Protein AF-A0A813JCN1-F1 (afdb_monomer_lite)

pLDDT: mean 79.0, std 18.65, range [37.59, 96.94]

Sequence (202 aa):
APHGSGKTTFLQQCATAFRAKGLRVGGVLAPSGGENGRRQLVLLQSSPQEPLALQLNDGRPGDGGGSGSPSEPTGETVPEGAIQVGNFIFDESVFAKARAELRGLAGDERGSGPAPCDWVLVDEIGPLELNRGQGLEPAVGELLRAGARGELGPPQSRFLIIVRPSLRDTVVQTYGLDGTGCAAADDDGEGCLVADTIDGNR

InterPro domains:
  IPR027417 P-loop containing nucleoside triphosphate hydrolase [G3DSA:3.40.50.300] (1-175)
  IPR027417 P-loop containing nucleoside triphosphate hydrolase [SSF52540] (2-137)

Structure (mmCIF, N/CA/C/O backbone):
data_AF-A0A813JCN1-F1
#
_entry.id   AF-A0A813JCN1-F1
#
loop_
_atom_site.group_PDB
_atom_site.id
_atom_site.type_symbol
_atom_site.label_atom_id
_atom_site.label_alt_id
_atom_site.label_comp_id
_atom_site.label_asym_id
_atom_site.label_entity_id
_atom_site.label_seq_id
_atom_site.pdbx_PDB_ins_code
_atom_site.Cartn_x
_atom_site.Cartn_y
_atom_site.Cartn_z
_atom_site.occupancy
_atom_site.B_iso_or_equiv
_atom_site.auth_seq_id
_atom_site.auth_comp_id
_atom_site.auth_asym_id
_atom_site.auth_atom_id
_atom_site.pdbx_PDB_model_num
ATOM 1 N N . ALA A 1 1 ? 7.704 -16.410 -2.425 1.00 43.66 1 ALA A N 1
ATOM 2 C CA . ALA A 1 1 ? 6.242 -16.434 -2.548 1.00 43.66 1 ALA A CA 1
ATOM 3 C C . ALA A 1 1 ? 5.853 -16.391 -4.018 1.00 43.66 1 ALA A C 1
ATOM 5 O O . ALA A 1 1 ? 5.999 -15.333 -4.637 1.00 43.66 1 ALA A O 1
ATOM 6 N N . PRO A 1 2 ? 5.397 -17.512 -4.591 1.00 43.69 2 PRO A N 1
ATOM 7 C CA . PRO A 1 2 ? 4.921 -17.580 -5.950 1.00 43.69 2 PRO A CA 1
ATOM 8 C C . PRO A 1 2 ? 3.645 -16.748 -6.097 1.00 43.69 2 PRO A C 1
ATOM 10 O O . PRO A 1 2 ? 2.938 -16.421 -5.128 1.00 43.69 2 PRO A O 1
ATOM 13 N N . HIS A 1 3 ? 3.358 -16.412 -7.351 1.00 49.38 3 HIS A N 1
ATOM 14 C CA . HIS A 1 3 ? 2.051 -15.922 -7.762 1.00 49.38 3 HIS A CA 1
ATOM 15 C C . HIS A 1 3 ? 0.974 -16.906 -7.280 1.00 49.38 3 HIS A C 1
ATOM 17 O O . HIS A 1 3 ? 1.104 -18.107 -7.490 1.00 49.38 3 HIS A O 1
ATOM 23 N N . GLY A 1 4 ? -0.067 -16.404 -6.606 1.00 59.47 4 GLY A N 1
ATOM 24 C CA . GLY A 1 4 ? -1.193 -17.231 -6.149 1.00 59.47 4 GLY A CA 1
ATOM 25 C C . GLY A 1 4 ? -1.165 -17.689 -4.686 1.00 59.47 4 GLY A C 1
ATOM 26 O O . GLY A 1 4 ? -2.118 -18.321 -4.254 1.00 59.47 4 GLY A O 1
ATOM 27 N N . SER A 1 5 ? -0.165 -17.305 -3.887 1.00 65.31 5 SER A N 1
ATOM 28 C CA . SER A 1 5 ? -0.089 -17.572 -2.426 1.00 65.31 5 SER A CA 1
ATOM 29 C C . SER A 1 5 ? -1.208 -16.935 -1.569 1.00 65.31 5 SER A C 1
ATOM 31 O O . SER A 1 5 ? -1.114 -16.902 -0.350 1.00 65.31 5 SER A O 1
ATOM 33 N N . GLY A 1 6 ? -2.253 -16.361 -2.173 1.00 80.69 6 GLY A N 1
ATOM 34 C CA . GLY A 1 6 ? -3.450 -15.896 -1.462 1.00 80.69 6 GLY A CA 1
ATOM 35 C C . GLY A 1 6 ? -3.308 -14.610 -0.638 1.00 80.69 6 GLY A C 1
ATOM 36 O O . GLY A 1 6 ? -4.306 -14.146 -0.102 1.00 80.69 6 GLY A O 1
ATOM 37 N N . LYS A 1 7 ? -2.126 -13.984 -0.563 1.00 84.56 7 LYS A N 1
ATOM 38 C CA . LYS A 1 7 ? -1.882 -12.792 0.282 1.00 84.56 7 LYS A CA 1
ATOM 39 C C . LYS A 1 7 ? -2.814 -11.618 -0.020 1.00 84.56 7 LYS A C 1
ATOM 41 O O . LYS A 1 7 ? -3.491 -11.116 0.874 1.00 84.56 7 LYS A O 1
ATOM 46 N N . THR A 1 8 ? -2.910 -11.211 -1.284 1.00 88.25 8 THR A N 1
ATOM 47 C CA . THR A 1 8 ? -3.820 -10.121 -1.650 1.00 88.25 8 THR A CA 1
ATOM 48 C C . THR A 1 8 ? -5.280 -10.513 -1.441 1.00 88.25 8 THR A C 1
ATOM 50 O O . THR A 1 8 ? -6.081 -9.698 -0.994 1.00 88.25 8 THR A O 1
ATOM 53 N N . THR A 1 9 ? -5.633 -11.776 -1.700 1.00 88.31 9 THR A N 1
ATOM 54 C CA . THR A 1 9 ? -6.978 -12.299 -1.425 1.00 88.31 9 THR A CA 1
ATOM 55 C C . THR A 1 9 ? -7.306 -12.228 0.066 1.00 88.31 9 THR A C 1
ATOM 57 O O . THR A 1 9 ? -8.403 -11.809 0.427 1.00 88.31 9 THR A O 1
ATOM 60 N N . PHE A 1 10 ? -6.351 -12.553 0.937 1.00 89.12 10 PHE A N 1
ATOM 61 C CA . PHE A 1 10 ? -6.478 -12.394 2.381 1.00 89.12 10 PHE A CA 1
ATOM 62 C C . PHE A 1 10 ? -6.714 -10.925 2.762 1.00 89.12 10 PHE A C 1
ATOM 64 O O . PHE A 1 10 ? -7.670 -10.636 3.477 1.00 89.12 10 PHE A O 1
ATOM 71 N N . LEU A 1 11 ? -5.944 -9.976 2.212 1.00 92.50 11 LEU A N 1
ATOM 72 C CA . LEU A 1 11 ? -6.183 -8.546 2.452 1.00 92.50 11 LEU A CA 1
ATOM 73 C C . LEU A 1 11 ? -7.575 -8.088 2.001 1.00 92.50 11 LEU A C 1
ATOM 75 O O . LEU A 1 11 ? -8.243 -7.343 2.717 1.00 92.50 11 LEU A O 1
ATOM 79 N N . GLN A 1 12 ? -8.037 -8.541 0.835 1.00 92.56 12 GLN A N 1
ATOM 80 C CA . GLN A 1 12 ? -9.378 -8.229 0.329 1.00 92.56 12 GLN A CA 1
ATOM 81 C C . GLN A 1 12 ? -10.474 -8.780 1.253 1.00 92.56 12 GLN A C 1
ATOM 83 O O . GLN A 1 12 ? -11.465 -8.095 1.532 1.00 92.56 12 GLN A O 1
ATOM 88 N N . GLN A 1 13 ? -10.289 -10.000 1.765 1.00 92.19 13 GLN A N 1
ATOM 89 C CA . GLN A 1 13 ? -11.187 -10.610 2.745 1.00 92.19 13 GLN A CA 1
ATOM 90 C C . GLN A 1 13 ? -11.182 -9.832 4.065 1.00 92.19 13 GLN A C 1
ATOM 92 O O . GLN A 1 13 ? -12.257 -9.538 4.589 1.00 92.19 13 GLN A O 1
ATOM 97 N N . CYS A 1 14 ? -10.012 -9.421 4.565 1.00 93.75 14 CYS A N 1
ATOM 98 C CA . CYS A 1 14 ? -9.893 -8.558 5.741 1.00 93.75 14 CYS A CA 1
ATOM 99 C C . CYS A 1 14 ? -10.619 -7.224 5.537 1.00 93.75 14 CYS A C 1
ATOM 101 O O . CYS A 1 14 ? -11.450 -6.857 6.365 1.00 93.75 14 CYS A O 1
ATOM 103 N N . ALA A 1 15 ? -10.383 -6.532 4.417 1.00 94.81 15 ALA A N 1
ATOM 104 C CA . ALA A 1 15 ? -11.052 -5.271 4.096 1.00 94.81 15 ALA A CA 1
ATOM 105 C C . ALA A 1 15 ? -12.580 -5.423 4.103 1.00 94.81 15 ALA A C 1
ATOM 107 O O . ALA A 1 15 ? -13.292 -4.617 4.704 1.00 94.81 15 ALA A O 1
ATOM 108 N N . THR A 1 16 ? -13.080 -6.490 3.476 1.00 94.81 16 THR A N 1
ATOM 109 C CA . THR A 1 16 ? -14.511 -6.813 3.428 1.00 94.81 16 THR A CA 1
ATOM 110 C C . THR A 1 16 ? -15.064 -7.093 4.825 1.00 94.81 16 THR A C 1
ATOM 112 O O . THR A 1 16 ? -16.078 -6.517 5.218 1.00 94.81 16 THR A O 1
ATOM 115 N N . ALA A 1 17 ? -14.383 -7.932 5.609 1.00 95.00 17 ALA A N 1
ATOM 116 C CA . ALA A 1 17 ? -14.810 -8.312 6.951 1.00 95.00 17 ALA A CA 1
ATOM 117 C C . ALA A 1 17 ? -14.793 -7.131 7.936 1.00 95.00 17 ALA A C 1
ATOM 119 O O . ALA A 1 17 ? -15.695 -7.010 8.764 1.00 95.00 17 ALA A O 1
ATOM 120 N N . PHE A 1 18 ? -13.798 -6.246 7.854 1.00 95.38 18 PHE A N 1
ATOM 121 C CA . PHE A 1 18 ? -13.730 -5.037 8.675 1.00 95.38 18 PHE A CA 1
ATOM 122 C C . PHE A 1 18 ? -14.858 -4.062 8.325 1.00 95.38 18 PHE A C 1
ATOM 124 O O . PHE A 1 18 ? -15.571 -3.612 9.222 1.00 95.38 18 PHE A O 1
ATOM 131 N N . ARG A 1 19 ? -15.108 -3.819 7.033 1.00 95.00 19 ARG A N 1
ATOM 132 C CA . ARG A 1 19 ? -16.227 -2.974 6.583 1.00 95.00 19 ARG A CA 1
ATOM 133 C C . ARG A 1 19 ? -17.586 -3.535 6.987 1.00 95.00 19 ARG A C 1
ATOM 135 O O . ARG A 1 19 ? -18.439 -2.780 7.439 1.00 95.00 19 ARG A O 1
ATOM 142 N N . ALA A 1 20 ? -17.777 -4.854 6.909 1.00 95.69 20 ALA A N 1
ATOM 143 C CA . ALA A 1 20 ? -19.004 -5.514 7.365 1.00 95.69 20 ALA A CA 1
ATOM 144 C C . ALA A 1 20 ? -19.269 -5.320 8.872 1.00 95.69 20 ALA A C 1
ATOM 146 O O . ALA A 1 20 ? -20.412 -5.405 9.314 1.00 95.69 20 ALA A O 1
ATOM 147 N N . LYS A 1 21 ? -18.227 -5.020 9.658 1.00 96.44 21 LYS A N 1
ATOM 148 C CA . LYS A 1 21 ? -18.319 -4.659 11.082 1.00 96.44 21 LYS A CA 1
ATOM 149 C C . LYS A 1 21 ? -18.469 -3.150 11.322 1.00 96.44 21 LYS A C 1
ATOM 151 O O . LYS A 1 21 ? -18.413 -2.719 12.468 1.00 96.44 21 LYS A O 1
ATOM 156 N N . GLY A 1 22 ? -18.632 -2.348 10.269 1.00 94.19 22 GLY A N 1
ATOM 157 C CA . GLY A 1 22 ? -18.714 -0.889 10.355 1.00 94.19 22 GLY A CA 1
ATOM 158 C C . GLY A 1 22 ? -17.369 -0.195 10.585 1.00 94.19 22 GLY A C 1
ATOM 159 O O . GLY A 1 22 ? -17.360 0.988 10.911 1.00 94.19 22 GLY A O 1
ATOM 160 N N . LEU A 1 23 ? -16.243 -0.902 10.426 1.00 93.44 23 LEU A N 1
ATOM 161 C CA . LEU A 1 23 ? -14.910 -0.312 10.547 1.00 93.44 23 LEU A CA 1
ATOM 162 C C . LEU A 1 23 ? -14.498 0.365 9.234 1.00 93.44 23 LEU A C 1
ATOM 164 O O . LEU A 1 23 ? -14.735 -0.149 8.137 1.00 93.44 23 LEU A O 1
ATOM 168 N N . ARG A 1 24 ? -13.827 1.506 9.355 1.00 92.50 24 ARG A N 1
ATOM 169 C CA . ARG A 1 24 ? -13.224 2.264 8.259 1.00 92.50 24 ARG A CA 1
ATOM 170 C C . ARG A 1 24 ? -11.899 1.623 7.877 1.00 92.50 24 ARG A C 1
ATOM 172 O O . ARG A 1 24 ? -11.035 1.402 8.725 1.00 92.50 24 ARG A O 1
ATOM 179 N N . VAL A 1 25 ? -11.748 1.341 6.588 1.00 94.38 25 VAL A N 1
ATOM 180 C CA . VAL A 1 25 ? -10.570 0.668 6.035 1.00 94.38 25 VAL A CA 1
ATOM 181 C C . VAL A 1 25 ? -9.992 1.511 4.911 1.00 94.38 25 VAL A C 1
ATOM 183 O O . VAL A 1 25 ? -10.681 1.748 3.915 1.00 94.38 25 VAL A O 1
ATOM 186 N N . GLY A 1 26 ? -8.736 1.917 5.060 1.00 94.69 26 GLY A N 1
ATOM 187 C CA . GLY A 1 26 ? -7.953 2.619 4.048 1.00 94.69 26 GLY A CA 1
ATOM 188 C C . GLY A 1 26 ? -6.724 1.830 3.610 1.00 94.69 26 GLY A C 1
ATOM 189 O O . GLY A 1 26 ? -6.456 0.739 4.114 1.00 94.69 26 GLY A O 1
ATOM 190 N N . GLY A 1 27 ? -5.979 2.395 2.663 1.00 95.50 27 GLY A N 1
ATOM 191 C CA . GLY A 1 27 ? -4.724 1.836 2.172 1.00 95.50 27 GLY A CA 1
ATOM 192 C C . GLY A 1 27 ? -4.808 1.331 0.734 1.00 95.50 27 GLY A C 1
ATOM 193 O O . GLY A 1 27 ? -5.716 1.685 -0.010 1.00 95.50 27 GLY A O 1
ATOM 194 N N . VAL A 1 28 ? -3.835 0.524 0.327 1.00 96.56 28 VAL A N 1
ATOM 195 C CA . VAL A 1 28 ? -3.604 0.169 -1.077 1.00 96.56 28 VAL A CA 1
ATOM 196 C C . VAL A 1 28 ? -3.449 -1.341 -1.198 1.00 96.56 28 VAL A C 1
ATOM 198 O O . VAL A 1 28 ? -2.660 -1.946 -0.474 1.00 96.56 28 VAL A O 1
ATOM 201 N N . LEU A 1 29 ? -4.192 -1.948 -2.125 1.00 95.88 29 LEU A N 1
ATOM 202 C CA . LEU A 1 29 ? -4.092 -3.372 -2.459 1.00 95.88 29 LEU A CA 1
ATOM 203 C C . LEU A 1 29 ? -3.499 -3.567 -3.852 1.00 95.88 29 LEU A C 1
ATOM 205 O O . LEU A 1 29 ? -3.736 -2.740 -4.728 1.00 95.88 29 LEU A O 1
ATOM 209 N N . ALA A 1 30 ? -2.811 -4.685 -4.085 1.00 92.44 30 ALA A N 1
ATOM 210 C CA . ALA A 1 30 ? -2.213 -5.015 -5.376 1.00 92.44 30 ALA A CA 1
ATOM 211 C C . ALA A 1 30 ? -2.784 -6.336 -5.929 1.00 92.44 30 ALA A C 1
ATOM 213 O O . ALA A 1 30 ? -2.079 -7.349 -5.977 1.00 92.44 30 ALA A O 1
ATOM 214 N N . PRO A 1 31 ? -4.085 -6.387 -6.295 1.00 88.81 31 PRO A N 1
ATOM 215 C CA . PRO A 1 31 ? -4.726 -7.629 -6.711 1.00 88.81 31 PRO A CA 1
ATOM 216 C C . PRO A 1 31 ? -4.001 -8.289 -7.877 1.00 88.81 31 PRO A C 1
ATOM 218 O O . PRO A 1 31 ? -3.624 -7.658 -8.865 1.00 88.81 31 PRO A O 1
ATOM 221 N N . SER A 1 32 ? -3.843 -9.605 -7.759 1.00 75.31 32 SER A N 1
ATOM 222 C CA . SER A 1 32 ? -3.449 -10.440 -8.887 1.00 75.31 32 SER A CA 1
ATOM 223 C C . SER A 1 32 ? -4.608 -10.536 -9.880 1.00 75.31 32 SER A C 1
ATOM 225 O O . SER A 1 32 ? -5.767 -10.578 -9.474 1.00 75.31 32 SER A O 1
ATOM 227 N N . GLY A 1 33 ? -4.292 -10.631 -11.172 1.00 68.94 33 GLY A N 1
ATOM 228 C CA . GLY A 1 33 ? -5.303 -10.860 -12.209 1.00 68.94 33 GLY A CA 1
ATOM 229 C C . GLY A 1 33 ? -5.817 -9.602 -12.901 1.00 68.94 33 GLY A C 1
ATOM 230 O O . GLY A 1 33 ? -6.947 -9.604 -13.382 1.00 68.94 33 GLY A O 1
ATOM 231 N N . GLY A 1 34 ? -4.996 -8.553 -12.997 1.00 67.75 34 GLY A N 1
ATOM 232 C CA . GLY A 1 34 ? -5.261 -7.499 -13.969 1.00 67.75 34 GLY A CA 1
ATOM 233 C C . GLY A 1 34 ? -5.305 -8.039 -15.397 1.00 67.75 34 GLY A C 1
ATOM 234 O O . GLY A 1 34 ? -4.926 -9.185 -15.664 1.00 67.75 34 GLY A O 1
ATOM 235 N N . GLU A 1 35 ? -5.772 -7.211 -16.328 1.00 71.44 35 GLU A N 1
ATOM 236 C CA . GLU A 1 35 ? -5.864 -7.582 -17.740 1.00 71.44 35 GLU A CA 1
ATOM 237 C C . GLU A 1 35 ? -4.514 -8.138 -18.236 1.00 71.44 35 GLU A C 1
ATOM 239 O O . GLU A 1 35 ? -3.458 -7.538 -18.024 1.00 71.44 35 GLU A O 1
ATOM 244 N N . ASN A 1 36 ? -4.534 -9.338 -18.824 1.00 77.19 36 ASN A N 1
ATOM 245 C CA . ASN A 1 36 ? -3.345 -10.071 -19.283 1.00 77.19 36 ASN A CA 1
ATOM 246 C C . ASN A 1 36 ? -2.308 -10.418 -18.190 1.00 77.19 36 ASN A C 1
ATOM 248 O O . ASN A 1 36 ? -1.137 -10.637 -18.489 1.00 77.19 36 ASN A O 1
ATOM 252 N N . GLY A 1 37 ? -2.717 -10.486 -16.918 1.00 81.25 37 GLY A N 1
ATOM 253 C CA . GLY A 1 37 ? -1.828 -10.802 -15.794 1.00 81.25 37 GLY A CA 1
ATOM 254 C C . GLY A 1 37 ? -0.960 -9.628 -15.332 1.00 81.25 37 GLY A C 1
ATOM 255 O O . GLY A 1 37 ? -0.074 -9.816 -14.496 1.00 81.25 37 GLY A O 1
ATOM 256 N N . ARG A 1 38 ? -1.215 -8.419 -15.848 1.00 86.25 38 ARG A N 1
ATOM 257 C CA . ARG A 1 38 ? -0.508 -7.199 -15.449 1.00 86.25 38 ARG A CA 1
ATOM 258 C C . ARG A 1 38 ? -0.894 -6.786 -14.030 1.00 86.25 38 ARG A C 1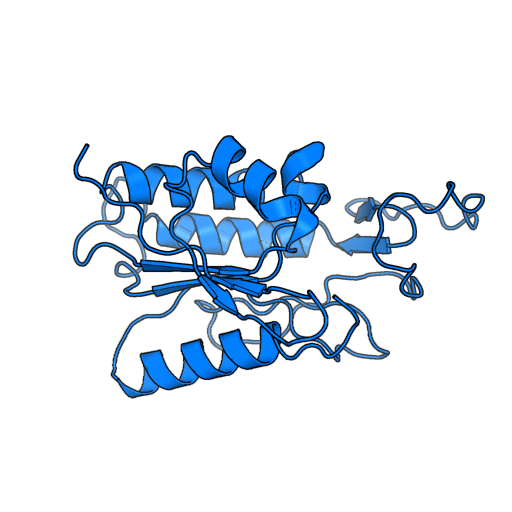
ATOM 260 O O . ARG A 1 38 ? -2.035 -6.965 -13.599 1.00 86.25 38 ARG A O 1
ATOM 267 N N . ARG A 1 39 ? 0.065 -6.218 -13.295 1.00 89.12 39 ARG A N 1
ATOM 268 C CA . ARG A 1 39 ? -0.172 -5.711 -11.936 1.00 89.12 39 ARG A CA 1
ATOM 269 C C . ARG A 1 39 ? -1.097 -4.496 -11.957 1.00 89.12 39 ARG A C 1
ATOM 271 O O . ARG A 1 39 ? -0.992 -3.627 -12.826 1.00 89.12 39 ARG A O 1
ATOM 278 N N . GLN A 1 40 ? -1.969 -4.430 -10.960 1.00 93.25 40 GLN A N 1
ATOM 279 C CA . GLN A 1 40 ? -2.900 -3.330 -10.726 1.00 93.25 40 GLN A CA 1
ATOM 280 C C . GLN A 1 40 ? -2.824 -2.890 -9.266 1.00 93.25 40 GLN A C 1
ATOM 282 O O . GLN A 1 40 ? -2.391 -3.670 -8.418 1.00 93.25 40 GLN A O 1
ATOM 287 N N . LEU A 1 41 ? -3.276 -1.670 -8.978 1.00 94.94 41 LEU A N 1
ATOM 288 C CA . LEU A 1 41 ? -3.519 -1.199 -7.614 1.00 94.94 41 LEU A CA 1
ATOM 289 C C . LEU A 1 41 ? -4.998 -0.890 -7.411 1.00 94.94 41 LEU A C 1
ATOM 291 O O . LEU A 1 41 ? -5.650 -0.354 -8.299 1.00 94.94 41 LEU A O 1
ATOM 295 N N . VAL A 1 42 ? -5.516 -1.180 -6.226 1.00 96.06 42 VAL A N 1
ATOM 296 C CA . VAL A 1 42 ? -6.840 -0.749 -5.777 1.00 96.06 42 VAL A CA 1
ATOM 297 C C . VAL A 1 42 ? -6.661 0.150 -4.569 1.00 96.06 42 VAL A C 1
ATOM 299 O O . VAL A 1 42 ? -5.994 -0.210 -3.600 1.00 96.06 42 VAL A O 1
ATOM 302 N N . LEU A 1 43 ? -7.284 1.317 -4.651 1.00 96.06 43 LEU A N 1
ATOM 303 C CA . LEU A 1 43 ? -7.274 2.349 -3.632 1.00 96.06 43 LEU A CA 1
ATOM 304 C C . LEU A 1 43 ? -8.510 2.180 -2.731 1.00 96.06 43 LEU A C 1
ATOM 306 O O . LEU A 1 43 ? -9.644 2.206 -3.213 1.00 96.06 43 LEU A O 1
ATOM 310 N N . LEU A 1 44 ? -8.313 1.930 -1.435 1.00 95.31 44 LEU A N 1
ATOM 311 C CA . LEU A 1 44 ? -9.370 1.554 -0.492 1.00 95.31 44 LEU A CA 1
ATOM 312 C C . LEU A 1 44 ? -10.188 2.733 0.050 1.00 95.31 44 LEU A C 1
ATOM 314 O O . LEU A 1 44 ? -11.232 2.480 0.657 1.00 95.31 44 LEU A O 1
ATOM 318 N N . GLN A 1 45 ? -9.760 3.983 -0.143 1.00 90.44 45 GLN A N 1
ATOM 319 C CA . GLN A 1 45 ? -10.574 5.168 0.189 1.00 90.44 45 GLN A CA 1
ATOM 320 C C . GLN A 1 45 ? -11.342 5.728 -1.009 1.00 90.44 45 GLN A C 1
ATOM 322 O O . GLN A 1 45 ? -12.299 6.482 -0.833 1.00 90.44 45 GLN A O 1
ATOM 327 N N . SER A 1 46 ? -10.966 5.338 -2.222 1.00 87.25 46 SER A N 1
ATOM 328 C CA . SER A 1 46 ? -11.655 5.761 -3.437 1.00 87.25 46 SER A CA 1
ATOM 329 C C . SER A 1 46 ? -13.053 5.130 -3.538 1.00 87.25 46 SER A C 1
ATOM 331 O O . SER A 1 46 ? -13.275 3.994 -3.118 1.00 87.25 46 SER A O 1
ATOM 333 N N . SER A 1 47 ? -14.018 5.874 -4.082 1.00 85.31 47 SER A N 1
ATOM 334 C CA . SER A 1 47 ? -15.365 5.378 -4.383 1.00 85.31 47 SER A CA 1
ATOM 335 C C . SER A 1 47 ? -15.793 5.886 -5.765 1.00 85.31 47 SER A C 1
ATOM 337 O O . SER A 1 47 ? -15.931 7.101 -5.928 1.00 85.31 47 SER A O 1
ATOM 339 N N . PRO A 1 48 ? -15.996 4.999 -6.756 1.00 87.94 48 PRO A N 1
ATOM 340 C CA . PRO A 1 48 ? -15.848 3.538 -6.682 1.00 87.94 48 PRO A CA 1
ATOM 341 C C . PRO A 1 48 ? -14.387 3.065 -6.491 1.00 87.94 48 PRO A C 1
ATOM 343 O O . PRO A 1 48 ? -13.440 3.786 -6.796 1.00 87.94 48 PRO A O 1
ATOM 346 N N . GLN A 1 49 ? -14.208 1.839 -5.976 1.00 90.06 49 GLN A N 1
ATOM 347 C CA . GLN A 1 49 ? -12.896 1.181 -5.824 1.00 90.06 49 GLN A CA 1
ATOM 348 C C . GLN A 1 49 ? -12.506 0.479 -7.121 1.00 90.06 49 GLN A C 1
ATOM 350 O O . GLN A 1 49 ? -12.635 -0.739 -7.248 1.00 90.06 49 GLN A O 1
ATOM 355 N N . GLU A 1 50 ? -12.074 1.260 -8.102 1.00 91.88 50 GLU A N 1
ATOM 356 C CA . GLU A 1 50 ? -11.678 0.737 -9.407 1.00 91.88 50 GLU A CA 1
ATOM 357 C C . GLU A 1 50 ? -10.189 0.354 -9.435 1.00 91.88 50 GLU A C 1
ATOM 359 O O . GLU A 1 50 ? -9.350 1.099 -8.916 1.00 91.88 50 GLU A O 1
ATOM 364 N N . PRO A 1 51 ? -9.829 -0.793 -10.041 1.00 93.56 51 PRO A N 1
ATOM 365 C CA . PRO A 1 51 ? -8.434 -1.144 -10.265 1.00 93.56 51 PRO A CA 1
ATOM 366 C C . PRO A 1 51 ? -7.741 -0.165 -11.219 1.00 93.56 51 PRO A C 1
ATOM 368 O O . PRO A 1 51 ? -8.219 0.112 -12.318 1.00 93.56 51 PRO A O 1
ATOM 371 N N . LEU A 1 52 ? -6.567 0.309 -10.819 1.00 94.44 52 LEU A N 1
ATOM 372 C CA . LEU A 1 52 ? -5.674 1.142 -11.613 1.00 94.44 52 LEU A CA 1
ATOM 373 C C . LEU A 1 52 ? -4.603 0.262 -12.258 1.00 94.44 52 LEU A C 1
ATOM 375 O O . LEU A 1 52 ? -3.894 -0.464 -11.559 1.00 94.44 52 LEU A O 1
ATOM 379 N N . ALA A 1 53 ? -4.467 0.331 -13.582 1.00 93.81 53 ALA A N 1
ATOM 380 C CA . ALA A 1 53 ? -3.422 -0.380 -14.315 1.00 93.81 53 ALA A CA 1
ATOM 381 C C . ALA A 1 53 ? -2.036 0.156 -13.927 1.00 93.81 53 ALA A C 1
ATOM 383 O O . ALA A 1 53 ? -1.657 1.242 -14.343 1.00 93.81 53 ALA A O 1
ATOM 384 N N . LEU A 1 54 ? -1.292 -0.600 -13.115 1.00 93.44 54 LEU A N 1
ATOM 385 C CA . LEU A 1 54 ? 0.014 -0.176 -12.611 1.00 93.44 54 LEU A CA 1
ATOM 386 C C . LEU A 1 54 ? 1.135 -0.554 -13.582 1.00 93.44 54 LEU A C 1
ATOM 388 O O . LEU A 1 54 ? 2.056 0.224 -13.794 1.00 93.44 54 LEU A O 1
ATOM 392 N N . GLN A 1 55 ? 1.095 -1.765 -14.135 1.00 92.06 55 GLN A N 1
ATOM 393 C CA . GLN A 1 55 ? 2.149 -2.274 -15.010 1.00 92.06 55 GLN A CA 1
ATOM 394 C C . GLN A 1 55 ? 1.860 -1.943 -16.481 1.00 92.06 55 GLN A C 1
ATOM 396 O O . GLN A 1 55 ? 0.810 -2.304 -17.014 1.00 92.06 55 GLN A O 1
ATOM 401 N N . LEU A 1 56 ? 2.821 -1.288 -17.136 1.00 90.81 56 LEU A N 1
ATOM 402 C CA . LEU A 1 56 ? 2.709 -0.790 -18.508 1.00 90.81 56 LEU A CA 1
ATOM 403 C C . LEU A 1 56 ? 3.116 -1.826 -19.561 1.00 90.81 56 LEU A C 1
ATOM 405 O O . LEU A 1 56 ? 2.518 -1.870 -20.636 1.00 90.81 56 LEU A O 1
ATOM 409 N N . ASN A 1 57 ? 4.108 -2.665 -19.261 1.00 88.19 57 ASN A N 1
ATOM 410 C CA . ASN A 1 57 ? 4.620 -3.668 -20.192 1.00 88.19 57 ASN A CA 1
ATOM 411 C C . ASN A 1 57 ? 4.119 -5.084 -19.869 1.00 88.19 57 ASN A C 1
ATOM 413 O O . ASN A 1 57 ? 3.640 -5.366 -18.772 1.00 88.19 57 ASN A O 1
ATOM 417 N N . ASP A 1 58 ? 4.301 -6.021 -20.800 1.00 80.81 58 ASP A N 1
ATOM 418 C CA . ASP A 1 58 ? 3.962 -7.442 -20.605 1.00 80.81 58 ASP A CA 1
ATOM 419 C C . ASP A 1 58 ? 4.987 -8.201 -19.757 1.00 80.81 58 ASP A C 1
ATOM 421 O O . ASP A 1 58 ? 5.020 -9.432 -19.807 1.00 80.81 58 ASP A O 1
ATOM 425 N N . GLY A 1 59 ? 5.837 -7.471 -19.015 1.00 63.88 59 GLY A N 1
ATOM 426 C CA . GLY A 1 59 ? 6.944 -7.987 -18.220 1.00 63.88 59 GLY A CA 1
ATOM 427 C C . GLY A 1 59 ? 6.580 -9.328 -17.603 1.00 63.88 59 GLY A C 1
ATOM 428 O O . GLY A 1 59 ? 5.776 -9.395 -16.668 1.00 63.88 59 GLY A O 1
ATOM 429 N N . ARG A 1 60 ? 7.120 -10.408 -18.185 1.00 61.78 60 ARG A N 1
ATOM 430 C CA . ARG A 1 60 ? 6.886 -11.749 -17.659 1.00 61.78 60 ARG A CA 1
ATOM 431 C C . ARG A 1 60 ? 7.445 -11.749 -16.251 1.00 61.78 60 ARG A C 1
ATOM 433 O O . ARG A 1 60 ? 8.538 -11.202 -16.060 1.00 61.78 60 ARG A O 1
ATOM 440 N N . PRO A 1 61 ? 6.743 -12.341 -15.278 1.00 53.00 61 PRO A N 1
ATOM 441 C CA . PRO A 1 61 ? 7.317 -12.476 -13.967 1.00 53.00 61 PRO A CA 1
ATOM 442 C C . PRO A 1 61 ? 8.634 -13.235 -14.082 1.00 53.00 61 PRO A C 1
ATOM 444 O O . PRO A 1 61 ? 8.661 -14.437 -14.334 1.00 53.00 61 PRO A O 1
ATOM 447 N N . GLY A 1 62 ? 9.736 -12.501 -13.920 1.00 50.66 62 GLY A N 1
ATOM 448 C CA . GLY A 1 62 ? 10.935 -13.097 -13.368 1.00 50.66 62 GLY A CA 1
ATOM 449 C C . GLY A 1 62 ? 10.556 -13.687 -12.014 1.00 50.66 62 GLY A C 1
ATOM 450 O O . GLY A 1 62 ? 9.588 -13.254 -11.385 1.00 50.66 62 GLY A O 1
ATOM 451 N N . ASP A 1 63 ? 11.328 -14.656 -11.565 1.00 45.31 63 ASP A N 1
ATOM 452 C CA . ASP A 1 63 ? 11.270 -15.395 -10.302 1.00 45.31 63 ASP A CA 1
ATOM 453 C C . ASP A 1 63 ? 11.136 -14.541 -9.020 1.00 45.31 63 ASP A C 1
ATOM 455 O O . ASP A 1 63 ? 11.125 -15.059 -7.907 1.00 45.31 63 ASP A O 1
ATOM 459 N N . GLY A 1 64 ? 10.988 -13.219 -9.130 1.00 46.41 64 GLY A N 1
ATOM 460 C CA . GLY A 1 64 ? 10.679 -12.316 -8.033 1.00 46.41 64 GLY A CA 1
ATOM 461 C C . GLY A 1 64 ? 11.859 -12.110 -7.088 1.00 46.41 64 GLY A C 1
ATOM 462 O O . GLY A 1 64 ? 11.791 -11.229 -6.234 1.00 46.41 64 GLY A O 1
ATOM 463 N N . GLY A 1 65 ? 12.936 -12.876 -7.248 1.00 45.78 65 GLY A N 1
ATOM 464 C CA . GLY A 1 65 ? 14.249 -12.520 -6.762 1.00 45.78 65 GLY A CA 1
ATOM 465 C C . GLY A 1 65 ? 14.764 -11.400 -7.647 1.00 45.78 65 GLY A C 1
ATOM 466 O O . GLY A 1 65 ? 15.034 -11.608 -8.824 1.00 45.78 65 GLY A O 1
ATOM 467 N N . GLY A 1 66 ? 14.947 -10.199 -7.105 1.00 46.25 66 GLY A N 1
ATOM 468 C CA . GLY A 1 66 ? 15.678 -9.117 -7.781 1.00 46.25 66 GLY A CA 1
ATOM 469 C C . GLY A 1 66 ? 17.155 -9.445 -8.080 1.00 46.25 66 GLY A C 1
ATOM 470 O O . GLY A 1 66 ? 17.960 -8.532 -8.203 1.00 46.25 66 GLY A O 1
ATOM 471 N N . SER A 1 67 ? 17.511 -10.731 -8.139 1.00 40.84 67 SER A N 1
ATOM 472 C CA . SER A 1 67 ? 18.808 -11.325 -8.446 1.00 40.84 67 SER A CA 1
ATOM 473 C C . SER A 1 67 ? 18.924 -11.811 -9.888 1.00 40.84 67 SER A C 1
ATOM 475 O O . SER A 1 67 ? 20.009 -12.241 -10.277 1.00 40.84 67 SER A O 1
ATOM 477 N N . GLY A 1 68 ? 17.844 -11.775 -10.678 1.00 42.56 68 GLY A N 1
ATOM 478 C CA . GLY A 1 68 ? 17.938 -12.031 -12.110 1.00 42.56 68 GLY A CA 1
ATOM 479 C C . GLY A 1 68 ? 18.972 -11.084 -12.707 1.00 42.56 68 GLY A C 1
ATOM 480 O O . GLY A 1 68 ? 18.802 -9.864 -12.634 1.00 42.56 68 GLY A O 1
ATOM 481 N N . SER A 1 69 ? 20.067 -11.640 -13.241 1.00 43.00 69 SER A N 1
ATOM 482 C CA . SER A 1 69 ? 21.034 -10.878 -14.032 1.00 43.00 69 SER A CA 1
ATOM 483 C C . SER A 1 69 ? 20.253 -9.992 -14.997 1.00 43.00 69 SER A C 1
ATOM 485 O O . SER A 1 69 ? 19.264 -10.491 -15.543 1.00 43.00 69 SER A O 1
ATOM 487 N N . PRO A 1 70 ? 20.632 -8.710 -15.178 1.00 46.34 70 PRO A N 1
ATOM 488 C CA . PRO A 1 70 ? 19.931 -7.824 -16.091 1.00 46.34 70 PRO A CA 1
ATOM 489 C C . PRO A 1 70 ? 19.842 -8.551 -17.426 1.00 46.34 70 PRO A C 1
ATOM 491 O O . PRO A 1 70 ? 20.846 -8.746 -18.108 1.00 46.34 70 PRO A O 1
ATOM 494 N N . SER A 1 71 ? 18.647 -9.057 -17.734 1.00 46.97 71 SER A N 1
ATOM 495 C CA . SER A 1 71 ? 18.354 -9.549 -19.066 1.00 46.97 71 SER A CA 1
ATOM 496 C C . SER A 1 71 ? 18.607 -8.335 -19.937 1.00 46.97 71 SER A C 1
ATOM 498 O O . SER A 1 71 ? 18.163 -7.246 -19.554 1.00 46.97 71 SER A O 1
ATOM 500 N N . GLU A 1 72 ? 19.417 -8.484 -20.989 1.00 47.12 72 GLU A N 1
ATOM 501 C CA . GLU A 1 72 ? 19.764 -7.346 -21.839 1.00 47.12 72 GLU A CA 1
ATOM 502 C C . GLU A 1 72 ? 18.505 -6.528 -22.097 1.00 47.12 72 GLU A C 1
ATOM 504 O O . GLU A 1 72 ? 17.465 -7.144 -22.362 1.00 47.12 72 GLU A O 1
ATOM 509 N N . PRO A 1 73 ? 18.560 -5.192 -21.929 1.00 50.66 73 PRO A N 1
ATOM 510 C CA . PRO A 1 73 ? 17.389 -4.355 -22.078 1.00 50.66 73 PRO A CA 1
ATOM 511 C C . PRO A 1 73 ? 16.766 -4.711 -23.419 1.00 50.66 73 PRO A C 1
ATOM 513 O O . PRO A 1 73 ? 17.324 -4.417 -24.476 1.00 50.66 73 PRO A O 1
ATOM 516 N N . THR A 1 74 ? 15.619 -5.394 -23.378 1.00 54.34 74 THR A N 1
ATOM 517 C CA . THR A 1 74 ? 14.712 -5.430 -24.513 1.00 54.34 74 THR A CA 1
ATOM 518 C C . THR A 1 74 ? 14.571 -3.965 -24.867 1.00 54.34 74 THR A C 1
ATOM 520 O O . THR A 1 74 ? 14.179 -3.205 -23.988 1.00 54.34 74 THR A O 1
ATOM 523 N N . GLY A 1 75 ? 15.012 -3.543 -26.054 1.00 57.34 75 GLY A N 1
ATOM 524 C CA . GLY A 1 75 ? 15.192 -2.131 -26.430 1.00 57.34 75 GLY A CA 1
ATOM 525 C C . GLY A 1 75 ? 13.924 -1.261 -26.406 1.00 57.34 75 GLY A C 1
ATOM 526 O O . GLY A 1 75 ? 13.876 -0.234 -27.073 1.00 57.34 75 GLY A O 1
ATOM 527 N N . GLU A 1 76 ? 12.894 -1.675 -25.673 1.00 65.12 76 GLU A N 1
ATOM 528 C CA . GLU A 1 76 ? 11.820 -0.858 -25.143 1.00 65.12 76 GLU A CA 1
ATOM 529 C C . GLU A 1 76 ? 12.394 0.306 -24.334 1.00 65.12 76 GLU A C 1
ATOM 531 O O . GLU A 1 76 ? 12.923 0.170 -23.229 1.00 65.12 76 GLU A O 1
ATOM 536 N N . THR A 1 77 ? 12.274 1.490 -24.917 1.00 80.94 77 THR A N 1
ATOM 537 C CA . THR A 1 77 ? 12.478 2.751 -24.221 1.00 80.94 77 THR A CA 1
ATOM 538 C C . THR A 1 77 ? 11.465 2.862 -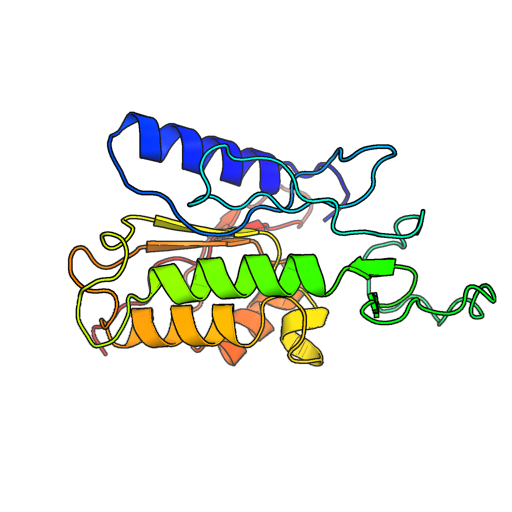23.088 1.00 80.94 77 THR A C 1
ATOM 540 O O . THR A 1 77 ? 10.260 2.803 -23.343 1.00 80.94 77 THR A O 1
ATOM 543 N N . VAL A 1 78 ? 11.940 3.045 -21.852 1.00 86.06 78 VAL A N 1
ATOM 544 C CA . VAL A 1 78 ? 11.079 3.340 -20.698 1.00 86.06 78 VAL A CA 1
ATOM 545 C C . VAL A 1 78 ? 10.273 4.606 -21.017 1.00 86.06 78 VAL A C 1
ATOM 547 O O . VAL A 1 78 ? 10.891 5.641 -21.281 1.00 86.06 78 VAL A O 1
ATOM 550 N N . PRO A 1 79 ? 8.928 4.543 -21.040 1.00 89.81 79 PRO A N 1
ATOM 551 C CA . PRO A 1 79 ? 8.103 5.710 -21.321 1.00 89.81 79 PRO A CA 1
ATOM 552 C C . PRO A 1 79 ? 8.386 6.852 -20.342 1.00 89.81 79 PRO A C 1
ATOM 554 O O . PRO A 1 79 ? 8.722 6.624 -19.178 1.00 89.81 79 PRO A O 1
ATOM 557 N N . GLU A 1 80 ? 8.221 8.093 -20.797 1.00 92.38 80 GLU A N 1
ATOM 558 C CA . GLU A 1 80 ? 8.283 9.249 -19.904 1.00 92.38 80 GLU A CA 1
ATOM 559 C C . GLU A 1 80 ? 7.220 9.116 -18.801 1.00 92.38 80 GLU A C 1
ATOM 561 O O . GLU A 1 80 ? 6.070 8.773 -19.072 1.00 92.38 80 GLU A O 1
ATOM 566 N N . GLY A 1 81 ? 7.614 9.344 -17.544 1.00 90.69 81 GLY A N 1
ATOM 567 C CA . GLY A 1 81 ? 6.732 9.136 -16.393 1.00 90.69 81 GLY A CA 1
ATOM 568 C C . GLY A 1 81 ? 6.548 7.669 -15.983 1.00 90.69 81 GLY A C 1
ATOM 569 O O . GLY A 1 81 ? 5.650 7.376 -15.200 1.00 90.69 81 GLY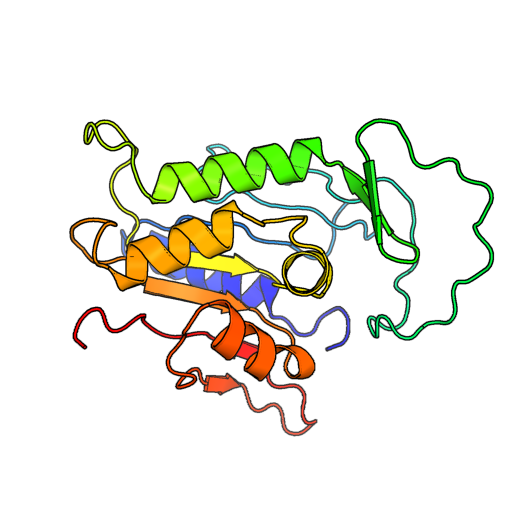 A O 1
ATOM 570 N N . ALA A 1 82 ? 7.377 6.744 -16.474 1.00 93.88 82 ALA A N 1
ATOM 571 C CA . ALA A 1 82 ? 7.390 5.361 -16.008 1.00 93.88 82 ALA A CA 1
ATOM 572 C C . ALA A 1 82 ? 8.597 5.049 -15.105 1.00 93.88 82 ALA A C 1
ATOM 574 O O . ALA A 1 82 ? 9.674 5.631 -15.238 1.00 93.88 82 ALA A O 1
ATOM 575 N N . ILE A 1 83 ? 8.426 4.079 -14.204 1.00 90.81 83 ILE A N 1
ATOM 576 C CA . ILE A 1 83 ? 9.488 3.535 -13.347 1.00 90.81 83 ILE A CA 1
ATOM 577 C C . ILE A 1 83 ? 9.831 2.121 -13.804 1.00 90.81 83 ILE A C 1
ATOM 579 O O . ILE A 1 83 ? 8.956 1.261 -13.871 1.00 90.81 83 ILE A O 1
ATOM 583 N N . GLN A 1 84 ? 11.114 1.848 -14.051 1.00 89.12 84 GLN A N 1
ATOM 584 C CA . GLN A 1 84 ? 11.588 0.509 -14.402 1.00 89.12 84 GLN A CA 1
ATOM 585 C C . GLN A 1 84 ? 12.236 -0.219 -13.213 1.00 89.12 84 GLN A C 1
ATOM 587 O O . GLN A 1 84 ? 13.167 0.277 -12.566 1.00 89.12 84 GLN A O 1
ATOM 592 N N . VAL A 1 85 ? 11.791 -1.453 -12.964 1.00 83.94 85 VAL A N 1
ATOM 593 C CA . VAL A 1 85 ? 12.330 -2.352 -11.935 1.00 83.94 85 VAL A CA 1
ATOM 594 C C . VAL A 1 85 ? 12.569 -3.730 -12.536 1.00 83.94 85 VAL A C 1
ATOM 596 O O . VAL A 1 85 ? 11.638 -4.511 -12.729 1.00 83.94 85 VAL A O 1
ATOM 599 N N . GLY A 1 86 ? 13.831 -4.039 -12.842 1.00 83.69 86 GLY A N 1
ATOM 600 C CA . GLY A 1 86 ? 14.161 -5.240 -13.608 1.00 83.69 86 GLY A CA 1
ATOM 601 C C . GLY A 1 86 ? 13.413 -5.228 -14.943 1.00 83.69 86 GLY A C 1
ATOM 602 O O . GLY A 1 86 ? 13.520 -4.268 -15.703 1.00 83.69 86 GLY A O 1
ATOM 603 N N . ASN A 1 87 ? 12.603 -6.258 -15.181 1.00 83.56 87 ASN A N 1
ATOM 604 C CA . ASN A 1 87 ? 11.824 -6.412 -16.413 1.00 83.56 87 ASN A CA 1
ATOM 605 C C . ASN A 1 87 ? 10.452 -5.723 -16.373 1.00 83.56 87 ASN A C 1
ATOM 607 O O . ASN A 1 87 ? 9.703 -5.802 -17.344 1.00 83.56 87 ASN A O 1
ATOM 611 N N . PHE A 1 88 ? 10.087 -5.087 -15.260 1.00 86.00 88 PHE A N 1
ATOM 612 C CA . PHE A 1 88 ? 8.786 -4.447 -15.105 1.00 86.00 88 PHE A CA 1
ATOM 613 C C . PHE A 1 88 ? 8.888 -2.945 -15.329 1.00 86.00 88 PHE A C 1
ATOM 615 O O . PHE A 1 88 ? 9.812 -2.302 -14.829 1.00 86.00 88 PHE A O 1
ATOM 622 N N . ILE A 1 89 ? 7.909 -2.396 -16.040 1.00 91.19 89 ILE A N 1
ATOM 623 C CA . ILE A 1 89 ? 7.724 -0.960 -16.228 1.00 91.19 89 ILE A CA 1
ATOM 624 C C . ILE A 1 89 ? 6.389 -0.583 -15.587 1.00 91.19 89 ILE A C 1
ATOM 626 O O . ILE A 1 89 ? 5.354 -1.163 -15.921 1.00 91.19 89 ILE A O 1
ATOM 630 N N . PHE A 1 90 ? 6.417 0.374 -14.666 1.00 93.06 90 PHE A N 1
ATOM 631 C CA . PHE A 1 90 ? 5.264 0.822 -13.892 1.00 93.06 90 PHE A CA 1
ATOM 632 C C . PHE A 1 90 ? 4.892 2.267 -14.208 1.00 93.06 90 PHE A C 1
ATOM 634 O O . PHE A 1 90 ? 5.766 3.088 -14.472 1.00 93.06 90 PHE A O 1
ATOM 641 N N . ASP A 1 91 ? 3.603 2.573 -14.137 1.00 95.38 91 ASP A N 1
ATOM 642 C CA . ASP A 1 91 ? 3.058 3.920 -14.279 1.00 95.38 91 ASP A CA 1
ATOM 643 C C . ASP A 1 91 ? 3.265 4.723 -12.983 1.00 95.38 91 ASP A C 1
ATOM 645 O O . ASP A 1 91 ? 2.642 4.445 -11.952 1.00 95.38 91 ASP A O 1
ATOM 649 N N . GLU A 1 92 ? 4.125 5.745 -13.021 1.00 96.12 92 GLU A N 1
ATOM 650 C CA . GLU A 1 92 ? 4.389 6.588 -11.850 1.00 96.12 92 GLU A CA 1
ATOM 651 C C . GLU A 1 92 ? 3.168 7.412 -11.432 1.00 96.12 92 GLU A C 1
ATOM 653 O O . GLU A 1 92 ? 3.001 7.730 -10.253 1.00 96.12 92 GLU A O 1
ATOM 658 N N . SER A 1 93 ? 2.268 7.740 -12.363 1.00 96.88 93 SER A N 1
ATOM 659 C CA . SER A 1 93 ? 1.047 8.477 -12.033 1.00 96.88 93 SER A CA 1
ATOM 660 C C . SER A 1 93 ? 0.113 7.653 -11.142 1.00 96.88 93 SER A C 1
ATOM 662 O O . SER A 1 93 ? -0.607 8.206 -10.305 1.00 96.88 93 SER A O 1
ATOM 664 N N . VAL A 1 94 ? 0.157 6.323 -11.261 1.00 96.62 94 VAL A N 1
ATOM 665 C CA . VAL A 1 94 ? -0.605 5.405 -10.410 1.00 96.62 94 VAL A CA 1
ATOM 666 C C . VAL A 1 94 ? 0.004 5.338 -9.012 1.00 96.62 94 VAL A C 1
ATOM 668 O O . VAL A 1 94 ? -0.734 5.439 -8.028 1.00 96.62 94 VAL A O 1
ATOM 671 N N . PHE A 1 95 ? 1.334 5.283 -8.892 1.00 96.94 95 PHE A N 1
ATOM 672 C CA . PHE A 1 95 ? 1.989 5.425 -7.590 1.00 96.94 95 PHE A CA 1
ATOM 673 C C . PHE A 1 95 ? 1.717 6.790 -6.953 1.00 96.94 95 PHE A C 1
ATOM 675 O O . PHE A 1 95 ? 1.444 6.862 -5.757 1.00 96.94 95 PHE A O 1
ATOM 682 N N . ALA A 1 96 ? 1.707 7.875 -7.730 1.00 96.88 96 ALA A N 1
ATOM 683 C CA . ALA A 1 96 ? 1.375 9.203 -7.223 1.00 96.88 96 ALA A CA 1
ATOM 684 C C . ALA A 1 96 ? -0.032 9.254 -6.604 1.00 96.88 96 ALA A C 1
ATOM 686 O O . ALA A 1 96 ? -0.194 9.816 -5.518 1.00 96.88 96 ALA A O 1
ATOM 687 N N . LYS A 1 97 ? -1.026 8.614 -7.237 1.00 96.56 97 LYS A N 1
ATOM 688 C CA . LYS A 1 97 ? -2.382 8.466 -6.680 1.00 96.56 97 LYS A CA 1
ATOM 689 C C . LYS A 1 97 ? -2.385 7.632 -5.398 1.00 96.56 97 LYS A C 1
ATOM 691 O O . LYS A 1 97 ? -2.973 8.055 -4.407 1.00 96.56 97 LYS A O 1
ATOM 696 N N . ALA A 1 98 ? -1.686 6.496 -5.389 1.00 96.44 98 ALA A N 1
ATOM 697 C CA . ALA A 1 98 ? -1.570 5.640 -4.208 1.00 96.44 98 ALA A CA 1
ATOM 698 C C . ALA A 1 98 ? -0.932 6.379 -3.018 1.00 96.44 98 ALA A C 1
ATOM 700 O O . ALA A 1 98 ? -1.445 6.332 -1.902 1.00 96.44 98 ALA A O 1
ATOM 701 N N . ARG A 1 99 ? 0.140 7.141 -3.258 1.00 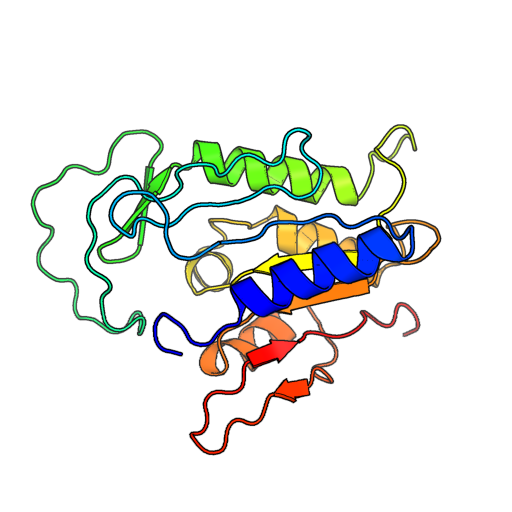96.44 99 ARG A N 1
ATOM 702 C CA . ARG A 1 99 ? 0.783 7.981 -2.237 1.00 96.44 99 ARG A CA 1
ATOM 703 C C . ARG A 1 99 ? -0.134 9.092 -1.737 1.00 96.44 99 ARG A C 1
ATOM 705 O O . ARG A 1 99 ? -0.137 9.370 -0.543 1.00 96.44 99 ARG A O 1
ATOM 712 N N . ALA A 1 100 ? -0.890 9.739 -2.625 1.00 94.19 100 ALA A N 1
ATOM 713 C CA . ALA A 1 100 ? -1.862 10.756 -2.229 1.00 94.19 100 ALA A CA 1
ATOM 714 C C . ALA A 1 100 ? -2.947 10.169 -1.315 1.00 94.19 100 ALA A C 1
ATOM 716 O O . ALA A 1 100 ? -3.280 10.782 -0.304 1.00 94.19 100 ALA A O 1
ATOM 717 N N . GLU A 1 101 ? -3.430 8.960 -1.613 1.00 92.75 101 GLU A N 1
ATOM 718 C CA . GLU A 1 101 ? -4.377 8.266 -0.741 1.00 92.75 101 GLU A CA 1
ATOM 719 C C . GLU A 1 101 ? -3.770 7.957 0.633 1.00 92.75 101 GLU A C 1
ATOM 721 O O . GLU A 1 101 ? -4.371 8.305 1.646 1.00 92.75 101 GLU A O 1
ATOM 726 N N . LEU A 1 102 ? -2.559 7.386 0.685 1.00 93.94 102 LEU A N 1
ATOM 727 C CA . LEU A 1 102 ? -1.876 7.094 1.952 1.00 93.94 102 LEU A CA 1
ATOM 728 C C . LEU A 1 102 ? -1.642 8.353 2.797 1.00 93.94 102 LEU A C 1
ATOM 730 O O . LEU A 1 102 ? -1.830 8.312 4.009 1.00 93.94 102 LEU A O 1
ATOM 734 N N . ARG A 1 103 ? -1.284 9.483 2.176 1.00 92.25 103 ARG A N 1
ATOM 735 C CA . ARG A 1 103 ? -1.148 10.764 2.889 1.00 92.25 103 ARG A CA 1
ATOM 736 C C . ARG A 1 103 ? -2.479 11.274 3.420 1.00 92.25 103 ARG A C 1
ATOM 738 O O . ARG A 1 103 ? -2.527 11.756 4.544 1.00 92.25 103 ARG A O 1
ATOM 745 N N . GLY A 1 104 ? -3.559 11.105 2.660 1.00 89.50 104 GLY A N 1
ATOM 746 C CA . GLY A 1 104 ? -4.904 11.455 3.114 1.00 89.50 104 GLY A CA 1
ATOM 747 C C . GLY A 1 104 ? -5.323 10.715 4.389 1.00 89.50 104 GLY A C 1
ATOM 748 O O . GLY A 1 104 ? -6.082 11.267 5.182 1.00 89.50 104 GLY A O 1
ATOM 749 N N . LEU A 1 105 ? -4.793 9.508 4.633 1.00 89.06 105 LEU A N 1
ATOM 750 C CA . LEU A 1 105 ? -5.056 8.735 5.855 1.00 89.06 105 LEU A CA 1
ATOM 751 C C . LEU A 1 105 ? -4.415 9.333 7.109 1.00 89.06 105 LEU A C 1
ATOM 753 O O . LEU A 1 105 ? -4.922 9.101 8.203 1.00 89.06 105 LEU A O 1
ATOM 757 N N . ALA A 1 106 ? -3.324 10.086 6.962 1.00 80.62 106 ALA A N 1
ATOM 758 C CA . ALA A 1 106 ? -2.698 10.785 8.080 1.00 80.62 106 ALA A CA 1
ATOM 759 C C . ALA A 1 106 ? -3.491 12.025 8.525 1.00 80.62 106 ALA A C 1
ATOM 761 O O . ALA A 1 106 ? -3.228 12.568 9.596 1.00 80.62 106 ALA A O 1
ATOM 762 N N . GLY A 1 107 ? -4.483 12.440 7.727 1.00 71.38 107 GLY A N 1
ATOM 763 C CA . GLY A 1 107 ? -5.181 13.705 7.892 1.00 71.38 107 GLY A CA 1
ATOM 764 C C . GLY A 1 107 ? -4.292 14.901 7.540 1.00 71.38 107 GLY A C 1
ATOM 765 O O . GLY A 1 107 ? -3.066 14.828 7.532 1.00 71.38 107 GLY A O 1
ATOM 766 N N . ASP A 1 108 ? -4.921 16.037 7.253 1.00 63.91 108 ASP A N 1
ATOM 767 C CA . ASP A 1 108 ? -4.201 17.307 7.166 1.00 63.91 108 ASP A CA 1
ATOM 768 C C . ASP A 1 108 ? -4.055 17.897 8.578 1.00 63.91 108 ASP A C 1
ATOM 770 O O . ASP A 1 108 ? -4.976 17.768 9.391 1.00 63.91 108 ASP A O 1
ATOM 774 N N . GLU A 1 109 ? -2.981 18.654 8.853 1.00 54.12 109 GLU A N 1
ATOM 775 C CA . GLU A 1 109 ? -2.734 19.338 10.148 1.00 54.12 109 GLU A CA 1
ATOM 776 C C . GLU A 1 109 ? -3.907 20.215 10.639 1.00 54.12 109 GLU A C 1
ATOM 778 O O . GLU A 1 109 ? -3.963 20.637 11.792 1.00 54.12 109 GLU A O 1
ATOM 783 N N . ARG A 1 110 ? -4.869 20.505 9.758 1.00 56.88 110 ARG A N 1
ATOM 784 C CA . ARG A 1 110 ? -6.061 21.319 10.016 1.00 56.88 110 ARG A CA 1
ATOM 785 C C . ARG A 1 110 ? -7.304 20.509 10.399 1.00 56.88 110 ARG A C 1
ATOM 787 O O . ARG A 1 110 ? -8.389 21.084 10.461 1.00 56.88 110 ARG A O 1
ATOM 794 N N . GLY A 1 111 ? -7.195 19.191 10.595 1.00 54.41 111 GLY A N 1
ATOM 795 C CA . GLY A 1 111 ? -8.308 18.333 11.031 1.00 54.41 111 GLY A CA 1
ATOM 796 C C . GLY A 1 111 ? -9.487 18.259 10.050 1.00 54.41 111 GLY A C 1
ATOM 797 O O . GLY A 1 111 ? -10.577 17.846 10.429 1.00 54.41 111 GLY A O 1
ATOM 798 N N . SER A 1 112 ? -9.284 18.683 8.798 1.00 55.50 112 SER A N 1
ATOM 799 C CA . SER A 1 112 ? -10.300 18.677 7.730 1.00 55.50 112 SER A CA 1
ATOM 800 C C . SER A 1 112 ? -10.155 17.483 6.775 1.00 55.50 112 SER A C 1
ATOM 802 O O . SER A 1 112 ? -10.823 17.435 5.745 1.00 55.50 112 SER A O 1
ATOM 804 N N . GLY A 1 113 ? -9.267 16.539 7.103 1.00 59.50 113 GLY A N 1
ATOM 805 C CA . GLY A 1 113 ? -9.063 15.309 6.343 1.00 59.50 113 GLY A CA 1
ATOM 806 C C . GLY A 1 113 ? -10.197 14.292 6.538 1.00 59.50 113 GLY A C 1
ATOM 807 O O . GLY A 1 113 ? -11.059 14.477 7.404 1.00 59.50 113 GLY A O 1
ATOM 808 N N . PRO A 1 114 ? -10.218 13.211 5.739 1.00 60.06 114 PRO A N 1
ATOM 809 C CA . PRO A 1 114 ? -11.153 12.110 5.938 1.00 60.06 114 PRO A CA 1
ATOM 810 C C . PRO A 1 114 ? -11.051 11.568 7.369 1.00 60.06 114 PRO A C 1
ATOM 812 O O . PRO A 1 114 ? -9.995 11.616 7.999 1.00 60.06 114 PRO A O 1
ATOM 815 N N . ALA A 1 115 ? -12.173 11.072 7.896 1.00 66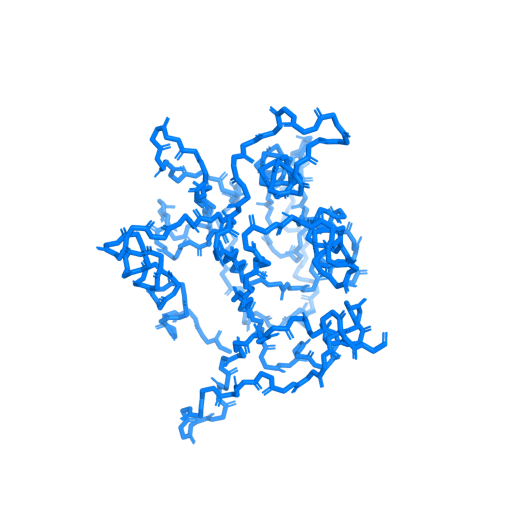.00 115 ALA A N 1
ATOM 816 C CA . ALA A 1 115 ? -12.218 10.543 9.252 1.00 66.00 115 ALA A CA 1
ATOM 817 C C . ALA A 1 115 ? -11.144 9.446 9.433 1.00 66.00 115 ALA A C 1
ATOM 819 O O . ALA A 1 115 ? -10.996 8.611 8.537 1.00 66.00 115 ALA A O 1
ATOM 820 N N . PRO A 1 116 ? -10.434 9.409 10.576 1.00 76.94 116 PRO A N 1
ATOM 821 C CA . PRO A 1 116 ? -9.289 8.519 10.781 1.00 76.94 116 PRO A CA 1
ATOM 822 C C . PRO A 1 116 ? -9.661 7.057 10.523 1.00 76.94 116 PRO A C 1
ATOM 824 O O . PRO A 1 116 ? -10.739 6.625 10.909 1.00 76.94 116 PRO A O 1
ATOM 827 N N . CYS A 1 117 ? -8.825 6.281 9.837 1.00 88.69 117 CYS A N 1
ATOM 828 C CA . CYS A 1 117 ? -9.164 4.887 9.538 1.00 88.69 117 CYS A CA 1
ATOM 829 C C . CYS A 1 117 ? -8.969 3.985 10.761 1.00 88.69 117 CYS A C 1
ATOM 831 O O . CYS A 1 117 ? -8.027 4.161 11.527 1.00 88.69 117 CYS A O 1
ATOM 833 N N . ASP A 1 118 ? -9.822 2.972 10.915 1.00 91.44 118 ASP A N 1
ATOM 834 C CA . ASP A 1 118 ? -9.649 1.960 11.962 1.00 91.44 118 ASP A CA 1
ATOM 835 C C . ASP A 1 118 ? -8.562 0.949 11.548 1.00 91.44 118 ASP A C 1
ATOM 837 O O . ASP A 1 118 ? -7.779 0.489 12.379 1.00 91.44 118 ASP A O 1
ATOM 841 N N . TRP A 1 119 ? -8.482 0.652 10.244 1.00 93.94 119 TRP A N 1
ATOM 842 C CA . TRP A 1 119 ? -7.468 -0.212 9.636 1.00 93.94 119 TRP A CA 1
ATOM 843 C C . TRP A 1 119 ? -6.848 0.408 8.381 1.00 93.94 119 TRP A C 1
ATOM 845 O O . TRP A 1 119 ? -7.558 0.941 7.526 1.00 93.94 119 TRP A O 1
ATOM 855 N N . VAL A 1 120 ? -5.533 0.263 8.239 1.00 94.44 120 VAL A N 1
ATOM 856 C CA . VAL A 1 120 ? -4.763 0.582 7.034 1.00 94.44 120 VAL A CA 1
ATOM 857 C C . VAL A 1 120 ? -4.139 -0.703 6.503 1.00 94.44 120 VAL A C 1
ATOM 859 O O . VAL A 1 120 ? -3.361 -1.357 7.198 1.00 94.44 120 VAL A O 1
ATOM 862 N N . LEU A 1 121 ? -4.479 -1.066 5.269 1.00 95.62 121 LEU A N 1
ATOM 863 C CA . LEU A 1 121 ? -3.944 -2.250 4.601 1.00 95.62 121 LEU A CA 1
ATOM 864 C C . LEU A 1 121 ? -2.949 -1.824 3.521 1.00 95.62 121 LEU A C 1
ATOM 866 O O . LEU A 1 121 ? -3.277 -0.988 2.683 1.00 95.62 121 LEU A O 1
ATOM 870 N N . VAL A 1 122 ? -1.750 -2.396 3.521 1.00 95.19 122 VAL A N 1
ATOM 871 C CA . VAL A 1 122 ? -0.734 -2.120 2.496 1.00 95.19 122 VAL A CA 1
ATOM 872 C C . VAL A 1 122 ? -0.246 -3.442 1.928 1.00 95.19 122 VAL A C 1
ATOM 874 O O . VAL A 1 122 ? 0.343 -4.255 2.641 1.00 95.19 122 VAL A O 1
ATOM 877 N N . ASP A 1 123 ? -0.519 -3.668 0.648 1.00 92.25 123 ASP A N 1
ATOM 878 C CA . ASP A 1 123 ? -0.075 -4.868 -0.054 1.00 92.25 123 ASP A CA 1
ATOM 879 C C . ASP A 1 123 ? 1.330 -4.697 -0.644 1.00 92.25 123 ASP A C 1
ATOM 881 O O . ASP A 1 123 ? 1.609 -3.708 -1.313 1.00 92.25 123 ASP A O 1
ATOM 885 N N . GLU A 1 124 ? 2.179 -5.695 -0.401 1.00 84.44 124 GLU A N 1
ATOM 886 C CA . GLU A 1 124 ? 3.547 -5.863 -0.910 1.00 84.44 124 GLU A CA 1
ATOM 887 C C . GLU A 1 124 ? 4.459 -4.616 -0.802 1.00 84.44 124 GLU A C 1
ATOM 889 O O . GLU A 1 124 ? 4.688 -3.918 -1.784 1.00 84.44 124 GLU A O 1
ATOM 894 N N . ILE A 1 125 ? 5.100 -4.398 0.359 1.00 88.62 125 ILE A N 1
ATOM 895 C CA . ILE A 1 125 ? 6.320 -3.559 0.414 1.00 88.62 125 ILE A CA 1
ATOM 896 C C . ILE A 1 125 ? 7.496 -4.368 -0.141 1.00 88.62 125 ILE A C 1
ATOM 898 O O . ILE A 1 125 ? 7.829 -5.445 0.373 1.00 88.62 125 ILE A O 1
ATOM 902 N N . GLY A 1 126 ? 8.121 -3.855 -1.201 1.00 88.38 126 GLY A N 1
ATOM 903 C CA . GLY A 1 126 ? 9.147 -4.558 -1.955 1.00 88.38 126 GLY A CA 1
ATOM 904 C C . GLY A 1 126 ? 10.502 -3.848 -1.996 1.00 88.38 126 GLY A C 1
ATOM 905 O O . GLY A 1 126 ? 10.739 -2.846 -1.320 1.00 88.38 126 GLY A O 1
ATOM 906 N N . PRO A 1 127 ? 11.428 -4.354 -2.832 1.00 87.44 127 PRO A N 1
ATOM 907 C CA . PRO A 1 127 ? 12.729 -3.724 -3.044 1.00 87.44 127 PRO A CA 1
ATOM 908 C C . PRO A 1 127 ? 12.640 -2.305 -3.623 1.00 87.44 127 PRO A C 1
ATOM 910 O O . PRO A 1 127 ? 13.590 -1.539 -3.483 1.00 87.44 127 PRO A O 1
ATOM 913 N N . LEU A 1 128 ? 11.539 -1.958 -4.300 1.00 90.00 128 LEU A N 1
ATOM 914 C CA . LEU A 1 128 ? 11.348 -0.627 -4.873 1.00 90.00 128 LEU A CA 1
ATOM 915 C C . LEU A 1 128 ? 11.241 0.435 -3.772 1.00 90.00 128 LEU A C 1
ATOM 917 O O . LEU A 1 128 ? 11.961 1.433 -3.805 1.00 90.00 128 LEU A O 1
ATOM 921 N N . GLU A 1 129 ? 10.409 0.171 -2.770 1.00 94.19 129 GLU A N 1
ATOM 922 C CA . GLU A 1 129 ? 10.241 1.016 -1.592 1.00 94.19 129 GLU A CA 1
ATOM 923 C C . GLU A 1 129 ? 11.517 1.000 -0.743 1.00 94.19 129 GLU A C 1
ATOM 925 O O . GLU A 1 129 ? 12.105 2.046 -0.480 1.00 94.19 129 GLU A O 1
ATOM 930 N N . LEU A 1 130 ? 12.005 -0.194 -0.388 1.00 90.44 130 LEU A N 1
ATOM 931 C CA . LEU A 1 130 ? 13.084 -0.349 0.594 1.00 90.44 130 LEU A CA 1
ATOM 932 C C . LEU A 1 130 ? 14.458 0.100 0.086 1.00 90.44 130 LEU A C 1
ATOM 934 O O . LEU A 1 130 ? 15.217 0.708 0.836 1.00 90.44 130 LEU A O 1
ATOM 938 N N . ASN A 1 131 ? 14.804 -0.203 -1.170 1.00 90.62 131 ASN A N 1
ATOM 939 C CA . ASN A 1 131 ? 16.165 0.018 -1.673 1.00 90.62 131 ASN A CA 1
ATOM 940 C C . ASN A 1 131 ? 16.292 1.300 -2.496 1.00 90.62 131 ASN A C 1
ATOM 942 O O . ASN A 1 131 ? 17.399 1.812 -2.656 1.00 90.62 131 ASN A O 1
ATOM 946 N N . ARG A 1 132 ? 15.189 1.782 -3.083 1.00 90.00 132 ARG A N 1
ATOM 947 C CA . ARG A 1 132 ? 15.205 2.936 -3.995 1.00 90.00 132 ARG A CA 1
ATOM 948 C C . ARG A 1 132 ? 14.410 4.129 -3.475 1.00 90.00 132 ARG A C 1
ATOM 950 O O . ARG A 1 132 ? 14.511 5.190 -4.083 1.00 90.00 132 ARG A O 1
ATOM 957 N N . GLY A 1 133 ? 13.633 3.978 -2.397 1.00 92.38 133 GLY A N 1
ATOM 958 C CA . GLY A 1 133 ? 12.753 5.041 -1.903 1.00 92.38 133 GLY A CA 1
ATOM 959 C C . GLY A 1 133 ? 11.717 5.473 -2.946 1.00 92.38 133 GLY A C 1
ATOM 960 O O . GLY A 1 133 ? 11.366 6.647 -3.016 1.00 92.38 133 GLY A O 1
ATOM 961 N N . GLN A 1 134 ? 11.289 4.542 -3.802 1.00 93.75 134 GLN A N 1
ATOM 962 C CA . GLN A 1 134 ? 10.335 4.760 -4.893 1.00 93.75 134 GLN A CA 1
ATOM 963 C C . GLN A 1 134 ? 9.028 3.994 -4.621 1.00 93.75 134 GLN A C 1
ATOM 965 O O . GLN A 1 134 ? 8.862 3.385 -3.565 1.00 93.75 134 GLN A O 1
ATOM 970 N N . GLY A 1 135 ? 8.086 4.021 -5.568 1.00 94.50 135 GLY A N 1
ATOM 971 C CA . GLY A 1 135 ? 6.809 3.321 -5.435 1.00 94.50 135 GLY A CA 1
ATOM 972 C C . GLY A 1 135 ? 5.906 4.006 -4.411 1.00 94.50 135 GLY A C 1
ATOM 973 O O . GLY A 1 135 ? 5.492 5.151 -4.623 1.00 94.50 135 GLY A O 1
ATOM 974 N N . LEU A 1 136 ? 5.602 3.323 -3.303 1.00 95.75 136 LEU A N 1
ATOM 975 C CA . LEU A 1 136 ? 4.783 3.882 -2.214 1.00 95.75 136 LEU A CA 1
ATOM 976 C C . LEU A 1 136 ? 5.546 4.836 -1.276 1.00 95.75 136 LEU A C 1
ATOM 978 O O . LEU A 1 136 ? 4.918 5.572 -0.510 1.00 95.75 136 LEU A O 1
ATOM 982 N N . GLU A 1 137 ? 6.877 4.873 -1.335 1.00 96.38 137 GLU A N 1
ATOM 983 C CA . GLU A 1 137 ? 7.674 5.868 -0.609 1.00 96.38 137 GLU A CA 1
ATOM 984 C C . GLU A 1 137 ? 7.548 7.276 -1.236 1.00 96.38 137 GLU A C 1
ATOM 986 O O . GLU A 1 137 ? 7.393 7.406 -2.453 1.00 96.38 137 GLU A O 1
ATOM 991 N N . PRO A 1 138 ? 7.589 8.361 -0.432 1.00 95.81 138 PRO A N 1
ATOM 992 C CA . PRO A 1 138 ? 7.788 8.374 1.021 1.00 95.81 138 PRO A CA 1
ATOM 993 C C . PRO A 1 138 ? 6.505 8.150 1.846 1.00 95.81 138 PRO A C 1
ATOM 995 O O . PRO A 1 138 ? 6.546 8.132 3.075 1.00 95.81 138 PRO A O 1
ATOM 998 N N . ALA A 1 139 ? 5.347 8.015 1.191 1.00 95.75 139 ALA A N 1
ATOM 999 C CA . ALA A 1 139 ? 4.043 8.109 1.847 1.00 95.75 139 ALA A CA 1
ATOM 1000 C C . ALA A 1 139 ? 3.780 6.977 2.852 1.00 95.75 139 ALA A C 1
ATOM 1002 O O . ALA A 1 139 ? 3.228 7.232 3.919 1.00 95.75 139 ALA A O 1
ATOM 1003 N N . VAL A 1 140 ? 4.193 5.740 2.549 1.00 94.94 140 VAL A N 1
ATOM 1004 C CA . VAL A 1 140 ? 4.040 4.621 3.496 1.00 94.94 140 VAL A CA 1
ATOM 1005 C C . VAL A 1 140 ? 4.904 4.821 4.745 1.00 94.94 140 VAL A C 1
ATOM 1007 O O . VAL A 1 140 ? 4.399 4.700 5.861 1.00 94.94 140 VAL A O 1
ATOM 1010 N N . GLY A 1 141 ? 6.168 5.226 4.589 1.00 93.31 141 GLY A N 1
ATOM 1011 C CA . GLY A 1 141 ? 7.044 5.530 5.716 1.00 93.31 141 GLY A CA 1
ATOM 1012 C C . GLY A 1 141 ? 6.563 6.724 6.545 1.00 93.31 141 GLY A C 1
ATOM 1013 O O . GLY A 1 141 ? 6.683 6.708 7.768 1.00 93.31 141 GLY A O 1
ATOM 1014 N N . GLU A 1 142 ? 6.020 7.766 5.909 1.00 93.88 142 GLU A N 1
ATOM 1015 C CA . GLU A 1 142 ? 5.377 8.904 6.587 1.00 93.88 142 GLU A CA 1
ATOM 1016 C C . GLU A 1 142 ? 4.183 8.449 7.433 1.00 93.88 142 GLU A C 1
ATOM 1018 O O . GLU A 1 142 ? 4.131 8.761 8.625 1.00 93.88 142 GLU A O 1
ATOM 1023 N N . LEU A 1 143 ? 3.277 7.664 6.845 1.00 92.38 143 LEU A N 1
ATOM 1024 C CA . LEU A 1 143 ? 2.067 7.176 7.501 1.00 92.38 143 LEU A CA 1
ATOM 1025 C C . LEU A 1 143 ? 2.380 6.280 8.707 1.00 92.38 143 LEU A C 1
ATOM 1027 O O . LEU A 1 143 ? 1.802 6.468 9.778 1.00 92.38 143 LEU A O 1
ATOM 1031 N N . LEU A 1 144 ? 3.321 5.341 8.565 1.00 91.75 144 LEU A N 1
ATOM 1032 C CA . LEU A 1 144 ? 3.738 4.473 9.669 1.00 91.75 144 LEU A CA 1
ATOM 1033 C C . LEU A 1 144 ? 4.371 5.285 10.798 1.00 91.75 144 LEU A C 1
ATOM 1035 O O . LEU A 1 144 ? 4.008 5.128 11.959 1.00 91.75 144 LEU A O 1
ATOM 1039 N N . ARG A 1 145 ? 5.263 6.227 10.476 1.00 89.00 145 ARG A N 1
ATOM 1040 C CA . ARG A 1 145 ? 5.875 7.088 11.496 1.00 89.00 145 ARG A CA 1
ATOM 1041 C C . ARG A 1 145 ? 4.847 7.983 12.201 1.00 89.00 145 ARG A C 1
ATOM 1043 O O . ARG A 1 145 ? 5.007 8.226 13.393 1.00 89.00 145 ARG A O 1
ATOM 1050 N N . ALA A 1 146 ? 3.826 8.477 11.501 1.00 88.25 146 ALA A N 1
ATOM 1051 C CA . ALA A 1 146 ? 2.725 9.225 12.114 1.00 88.25 146 ALA A CA 1
ATOM 1052 C C . ALA A 1 146 ? 1.901 8.334 13.062 1.00 88.25 146 ALA A C 1
ATOM 1054 O O . ALA A 1 146 ? 1.638 8.725 14.199 1.00 88.25 146 ALA A O 1
ATOM 1055 N N . GLY A 1 147 ? 1.586 7.101 12.648 1.00 86.75 147 GLY A N 1
ATOM 1056 C CA . GLY A 1 147 ? 0.954 6.096 13.511 1.00 86.75 147 GLY A CA 1
ATOM 1057 C C . GLY A 1 147 ? 1.769 5.802 14.770 1.00 86.75 147 GLY A C 1
ATOM 1058 O O . GLY A 1 147 ? 1.223 5.806 15.868 1.00 86.75 147 GLY A O 1
ATOM 1059 N N . ALA A 1 148 ? 3.089 5.661 14.631 1.00 84.12 148 ALA A N 1
ATOM 1060 C CA . ALA A 1 148 ? 4.005 5.429 15.748 1.00 84.12 148 ALA A CA 1
ATOM 1061 C C . ALA A 1 148 ? 3.981 6.528 16.808 1.00 84.12 148 ALA A C 1
ATOM 1063 O O . ALA A 1 148 ? 4.112 6.256 17.998 1.00 84.12 148 ALA A O 1
ATOM 1064 N N . ARG A 1 149 ? 3.816 7.776 16.368 1.00 84.62 149 ARG A N 1
ATOM 1065 C CA . ARG A 1 149 ? 3.735 8.947 17.246 1.00 84.62 149 ARG A CA 1
ATOM 1066 C C . ARG A 1 149 ? 2.316 9.210 17.762 1.00 84.62 149 ARG A C 1
ATOM 1068 O O . ARG A 1 149 ? 2.108 10.180 18.482 1.00 84.62 149 ARG A O 1
ATOM 1075 N N . GLY A 1 150 ? 1.343 8.371 17.399 1.00 83.31 150 GLY A N 1
ATOM 1076 C CA . GLY A 1 150 ? -0.060 8.535 17.776 1.00 83.31 150 GLY A CA 1
ATOM 1077 C C . GLY A 1 150 ? -0.777 9.683 17.057 1.00 83.31 150 GLY A C 1
ATOM 1078 O O . GLY A 1 150 ? -1.831 10.124 17.516 1.00 83.31 150 GLY A O 1
ATOM 1079 N N . GLU A 1 151 ? -0.229 10.173 15.942 1.00 85.69 151 GLU A N 1
ATOM 1080 C CA . GLU A 1 151 ? -0.691 11.383 15.242 1.00 85.69 151 GLU A CA 1
ATOM 1081 C C . GLU A 1 151 ? -1.901 11.146 14.328 1.00 85.69 151 GLU A C 1
ATOM 1083 O O . GLU A 1 151 ? -2.512 12.104 13.868 1.00 85.69 151 GLU A O 1
ATOM 1088 N N . LEU A 1 152 ? -2.300 9.890 14.105 1.00 84.62 152 LEU A N 1
ATOM 1089 C CA . LEU A 1 152 ? -3.444 9.540 13.248 1.00 84.62 152 LEU A CA 1
ATOM 1090 C C . LEU A 1 152 ? -4.807 9.800 13.910 1.00 84.62 152 LEU A C 1
ATOM 1092 O O . LEU A 1 152 ? -5.849 9.598 13.294 1.00 84.62 152 LEU A O 1
ATOM 1096 N N . GLY A 1 153 ? -4.810 10.263 15.161 1.00 79.12 153 GLY A N 1
ATOM 1097 C CA . GLY A 1 153 ? -6.019 10.542 15.928 1.00 79.12 153 GLY A CA 1
ATOM 1098 C C . GLY A 1 153 ? -6.732 9.282 16.445 1.00 79.12 153 GLY A C 1
ATOM 1099 O O . GLY A 1 153 ? -6.313 8.156 16.183 1.00 79.12 153 GLY A O 1
ATOM 1100 N N . PRO A 1 154 ? -7.793 9.451 17.255 1.00 79.44 154 PRO A N 1
ATOM 1101 C CA . PRO A 1 154 ? -8.576 8.340 17.776 1.00 79.44 154 PRO A CA 1
ATOM 1102 C C . PRO A 1 154 ? -9.671 7.872 16.787 1.00 79.44 154 PRO A C 1
ATOM 1104 O O . PRO A 1 154 ? -10.344 8.701 16.167 1.00 79.44 154 PRO A O 1
ATOM 1107 N N . PRO A 1 155 ? -9.944 6.557 16.708 1.00 81.88 155 PRO A N 1
ATOM 1108 C CA . PRO A 1 155 ? -9.139 5.486 17.285 1.00 81.88 155 PRO A CA 1
ATOM 1109 C C . PRO A 1 155 ? -7.804 5.365 16.543 1.00 81.88 155 PRO A C 1
ATOM 1111 O O . PRO A 1 155 ? -7.737 5.624 15.346 1.00 81.88 155 PRO A O 1
ATOM 1114 N N . GLN A 1 156 ? -6.762 4.947 17.265 1.00 83.50 156 GLN A N 1
ATOM 1115 C CA . GLN A 1 156 ? -5.451 4.711 16.664 1.00 83.50 156 GLN A CA 1
ATOM 1116 C C . GLN A 1 156 ? -5.574 3.645 15.572 1.00 83.50 156 GLN A C 1
ATOM 1118 O O . GLN A 1 156 ? -6.054 2.535 15.837 1.00 83.50 156 GLN A O 1
ATOM 1123 N N . SER A 1 157 ? -5.162 3.995 14.352 1.00 89.56 157 SER A N 1
ATOM 1124 C CA . SER A 1 157 ? -5.225 3.095 13.205 1.00 89.56 157 SER A CA 1
ATOM 1125 C C . SER A 1 157 ? -4.359 1.863 13.432 1.00 89.56 157 SER A C 1
ATOM 1127 O O . SER A 1 157 ? -3.213 1.957 13.872 1.00 89.56 157 SER A O 1
ATOM 1129 N N . ARG A 1 158 ? -4.890 0.695 13.075 1.00 91.31 158 ARG A N 1
ATOM 1130 C CA . ARG A 1 158 ? -4.113 -0.545 13.013 1.00 91.31 158 ARG A CA 1
ATOM 1131 C C . ARG A 1 158 ? -3.613 -0.778 11.601 1.00 91.31 158 ARG A C 1
ATOM 1133 O O . ARG A 1 158 ? -4.313 -0.480 10.635 1.00 91.31 158 ARG A O 1
ATOM 1140 N N . PHE A 1 159 ? -2.421 -1.339 11.483 1.00 91.69 159 PHE A N 1
ATOM 1141 C CA . PHE A 1 159 ? -1.790 -1.605 10.200 1.00 91.69 159 PHE A CA 1
ATOM 1142 C C . PHE A 1 159 ? -1.817 -3.098 9.903 1.00 91.69 159 PHE A C 1
ATOM 1144 O O . PHE A 1 159 ? -1.720 -3.921 10.805 1.00 91.69 159 PHE A O 1
ATOM 1151 N N . LEU A 1 160 ? -1.982 -3.438 8.631 1.00 92.94 160 LEU A N 1
ATOM 1152 C CA . LEU A 1 160 ? -1.841 -4.791 8.118 1.00 92.94 160 LEU A CA 1
ATOM 1153 C C . LEU A 1 160 ? -1.008 -4.688 6.838 1.00 92.94 160 LEU A C 1
ATOM 1155 O O . LEU A 1 160 ? -1.510 -4.302 5.780 1.00 92.94 160 LEU A O 1
ATOM 1159 N N . ILE A 1 161 ? 0.286 -4.963 6.960 1.00 91.56 161 ILE A N 1
ATOM 1160 C CA . ILE A 1 161 ? 1.253 -4.780 5.874 1.00 91.56 161 ILE A CA 1
ATOM 1161 C C . ILE A 1 161 ? 1.733 -6.143 5.418 1.00 91.56 161 ILE A C 1
ATOM 1163 O O . ILE A 1 161 ? 2.240 -6.917 6.231 1.00 91.56 161 ILE A O 1
ATOM 1167 N N . ILE A 1 162 ? 1.607 -6.412 4.124 1.00 88.31 162 ILE A N 1
ATOM 1168 C CA . ILE A 1 162 ? 2.114 -7.634 3.514 1.00 88.31 162 ILE A CA 1
ATOM 1169 C C . ILE A 1 162 ? 3.529 -7.388 3.024 1.00 88.31 162 ILE A C 1
ATOM 1171 O O . ILE A 1 162 ? 3.781 -6.509 2.200 1.00 88.31 162 ILE A O 1
ATOM 1175 N N . VAL A 1 163 ? 4.458 -8.216 3.491 1.00 85.50 163 VAL A N 1
ATOM 1176 C CA . VAL A 1 163 ? 5.848 -8.184 3.036 1.00 85.50 163 VAL A CA 1
ATOM 1177 C C . VAL A 1 163 ? 6.335 -9.582 2.703 1.00 85.50 163 VAL A C 1
ATOM 1179 O O . VAL A 1 163 ? 5.860 -10.582 3.248 1.00 85.50 163 VAL A O 1
ATOM 1182 N N . ARG A 1 164 ? 7.290 -9.665 1.774 1.00 81.94 164 ARG A N 1
ATOM 1183 C CA . ARG A 1 164 ? 7.960 -10.934 1.479 1.00 81.94 164 ARG A CA 1
ATOM 1184 C C . ARG A 1 164 ? 8.764 -11.368 2.706 1.00 81.94 164 ARG A C 1
ATOM 1186 O O . ARG A 1 164 ? 9.418 -10.509 3.299 1.00 81.94 164 ARG A O 1
ATOM 1193 N N . PRO A 1 165 ? 8.807 -12.669 3.043 1.00 82.75 165 PRO A N 1
ATOM 1194 C CA . PRO A 1 165 ? 9.529 -13.127 4.230 1.00 82.75 165 PRO A CA 1
ATOM 1195 C C . PRO A 1 165 ? 11.002 -12.692 4.232 1.00 82.75 165 PRO A C 1
ATOM 1197 O O . PRO A 1 165 ? 11.503 -12.232 5.252 1.00 82.75 165 PRO A O 1
ATOM 1200 N N . SER A 1 166 ? 11.667 -12.705 3.071 1.00 83.94 166 SER A N 1
ATOM 1201 C CA . SER A 1 166 ? 13.060 -12.255 2.918 1.00 83.94 166 SER A CA 1
ATOM 1202 C C . SER A 1 166 ? 13.288 -10.753 3.139 1.00 83.94 166 SER A C 1
ATOM 1204 O O . SER A 1 166 ? 14.432 -10.331 3.245 1.00 83.94 166 SER A O 1
ATOM 1206 N N . LEU A 1 167 ? 12.230 -9.938 3.135 1.00 87.75 167 LEU A N 1
ATOM 1207 C CA . LEU A 1 167 ? 12.295 -8.485 3.333 1.00 87.75 167 LEU A CA 1
ATOM 1208 C C . LEU A 1 167 ? 11.805 -8.065 4.720 1.00 87.75 167 LEU A C 1
ATOM 1210 O O . LEU A 1 167 ? 11.881 -6.885 5.048 1.00 87.75 167 LEU A O 1
ATOM 1214 N N . ARG A 1 168 ? 11.307 -9.006 5.533 1.00 86.94 168 ARG A N 1
ATOM 1215 C CA . ARG A 1 168 ? 10.721 -8.730 6.849 1.00 86.94 168 ARG A CA 1
ATOM 1216 C C . ARG A 1 168 ? 11.644 -7.885 7.716 1.00 86.94 168 ARG A C 1
ATOM 1218 O O . ARG A 1 168 ? 11.245 -6.813 8.155 1.00 86.94 168 ARG A O 1
ATOM 1225 N N . ASP A 1 169 ? 12.854 -8.372 7.962 1.00 88.50 169 ASP A N 1
ATOM 1226 C CA . ASP A 1 169 ? 13.761 -7.732 8.915 1.00 88.50 169 ASP A CA 1
ATOM 1227 C C . ASP A 1 169 ? 14.185 -6.348 8.412 1.00 88.50 169 ASP A C 1
ATOM 1229 O O . ASP A 1 169 ? 14.265 -5.400 9.190 1.00 88.50 169 ASP A O 1
ATOM 1233 N N . THR A 1 170 ? 14.343 -6.199 7.093 1.00 91.19 170 THR A N 1
ATOM 1234 C CA . THR A 1 170 ? 14.580 -4.901 6.456 1.00 91.19 170 THR A CA 1
ATOM 1235 C C . THR A 1 170 ? 13.404 -3.951 6.665 1.00 91.19 170 THR A C 1
ATOM 1237 O O . THR A 1 170 ? 13.624 -2.811 7.039 1.00 91.19 170 THR A O 1
ATOM 1240 N N . VAL A 1 171 ? 12.157 -4.394 6.488 1.00 90.88 171 VAL A N 1
ATOM 1241 C CA . VAL A 1 171 ? 10.953 -3.571 6.723 1.00 90.88 171 VAL A CA 1
ATOM 1242 C C . VAL A 1 171 ? 10.870 -3.144 8.188 1.00 90.88 171 VAL A C 1
ATOM 1244 O O . VAL A 1 171 ? 10.659 -1.967 8.475 1.00 90.88 171 VAL A O 1
ATOM 1247 N N . VAL A 1 172 ? 11.069 -4.087 9.113 1.00 88.62 172 VAL A N 1
ATOM 1248 C CA . VAL A 1 172 ? 11.055 -3.829 10.559 1.00 88.62 172 VAL A CA 1
ATOM 1249 C C . VAL A 1 172 ? 12.095 -2.773 10.920 1.00 88.62 172 VAL A C 1
ATOM 1251 O O . VAL A 1 172 ? 11.767 -1.792 11.585 1.00 88.62 172 VAL A O 1
ATOM 1254 N N . GLN A 1 173 ? 13.324 -2.930 10.427 1.00 89.88 173 GLN A N 1
ATOM 1255 C CA . GLN A 1 173 ? 14.406 -1.982 10.667 1.00 89.88 173 GLN A CA 1
ATOM 1256 C C . GLN A 1 173 ? 14.134 -0.612 10.028 1.00 89.88 173 GLN A C 1
ATOM 1258 O O . GLN A 1 173 ? 14.318 0.409 10.687 1.00 89.88 173 GLN A O 1
ATOM 1263 N N . THR A 1 174 ? 13.694 -0.580 8.768 1.00 90.94 174 THR A N 1
ATOM 1264 C CA . THR A 1 174 ? 13.461 0.657 8.007 1.00 90.94 174 THR A CA 1
ATOM 1265 C C . THR A 1 174 ? 12.363 1.514 8.629 1.00 90.94 174 THR A C 1
ATOM 1267 O O . THR A 1 174 ? 12.515 2.732 8.709 1.00 90.94 174 THR A O 1
ATOM 1270 N N . TYR A 1 175 ? 11.274 0.899 9.098 1.00 89.00 175 TYR A N 1
ATOM 1271 C CA . TYR A 1 175 ? 10.125 1.632 9.640 1.00 89.00 175 TYR A CA 1
ATOM 1272 C C . TYR A 1 175 ? 10.066 1.669 11.169 1.00 89.00 175 TYR A C 1
ATOM 1274 O O . TYR A 1 175 ? 9.145 2.268 11.720 1.00 89.00 175 TYR A O 1
ATOM 1282 N N . GLY A 1 176 ? 11.037 1.064 11.861 1.00 85.88 176 GLY A N 1
ATOM 1283 C CA . GLY A 1 176 ? 11.073 1.025 13.325 1.00 85.88 176 GLY A CA 1
ATOM 1284 C C . GLY A 1 176 ? 9.916 0.231 13.936 1.00 85.88 176 GLY A C 1
ATOM 1285 O O . GLY A 1 176 ? 9.397 0.620 14.980 1.00 85.88 176 GLY A O 1
ATOM 1286 N N . LEU A 1 177 ? 9.489 -0.849 13.275 1.00 85.06 177 LEU A N 1
ATOM 1287 C CA . LEU A 1 177 ? 8.445 -1.739 13.792 1.00 85.06 177 LEU A CA 1
ATOM 1288 C C . LEU A 1 177 ? 9.012 -2.620 14.916 1.00 85.06 177 LEU A C 1
ATOM 1290 O O . LEU A 1 177 ? 10.222 -2.810 15.032 1.00 85.06 177 LEU A O 1
ATOM 1294 N N . ASP A 1 178 ? 8.142 -3.189 15.745 1.00 79.38 178 ASP A N 1
ATOM 1295 C CA . ASP A 1 178 ? 8.543 -4.024 16.885 1.00 79.38 178 ASP A CA 1
ATOM 1296 C C . ASP A 1 178 ? 8.946 -5.464 16.494 1.00 79.38 178 ASP A C 1
ATOM 1298 O O . ASP A 1 178 ? 9.536 -6.193 17.292 1.00 79.38 178 ASP A O 1
ATOM 1302 N N . GLY A 1 179 ? 8.634 -5.872 15.259 1.00 72.94 179 GLY A N 1
ATOM 1303 C CA . GLY A 1 179 ? 8.912 -7.201 14.725 1.00 72.94 179 GLY A CA 1
ATOM 1304 C C . GLY A 1 179 ? 8.014 -8.317 15.268 1.00 72.94 179 GLY A C 1
ATOM 1305 O O . GLY A 1 179 ? 8.279 -9.480 14.961 1.00 72.94 179 GLY A O 1
ATOM 1306 N N . THR A 1 180 ? 6.954 -8.017 16.026 1.00 71.31 180 THR A N 1
ATOM 1307 C CA . THR A 1 180 ? 6.078 -9.035 16.649 1.00 71.31 180 THR A CA 1
ATOM 1308 C C . THR A 1 180 ? 5.093 -9.686 15.675 1.00 71.31 180 THR A C 1
ATOM 1310 O O . THR A 1 180 ? 4.457 -10.684 16.014 1.00 71.31 180 THR A O 1
ATOM 1313 N N . GLY A 1 181 ? 5.008 -9.170 14.445 1.00 60.88 181 GLY A N 1
ATOM 1314 C CA . GLY A 1 181 ? 4.142 -9.693 13.392 1.00 60.88 181 GLY A CA 1
ATOM 1315 C C . GLY A 1 181 ? 4.273 -11.206 13.176 1.00 60.88 181 GLY A C 1
ATOM 1316 O O . GLY A 1 181 ? 5.376 -11.762 13.168 1.00 60.88 181 GLY A O 1
ATOM 1317 N N . CYS A 1 182 ? 3.133 -11.871 12.976 1.00 54.22 182 CYS A N 1
ATOM 1318 C CA . CYS A 1 182 ? 3.073 -13.314 12.752 1.00 54.22 182 CYS A CA 1
ATOM 1319 C C . CYS A 1 182 ? 3.596 -13.669 11.355 1.00 54.22 182 CYS A C 1
ATOM 1321 O O . CYS A 1 182 ? 3.187 -13.060 10.366 1.00 54.22 182 CYS A O 1
ATOM 1323 N N . ALA A 1 183 ? 4.439 -14.700 11.265 1.00 52.97 183 ALA A N 1
ATOM 1324 C CA . ALA A 1 183 ? 4.599 -15.454 10.031 1.00 52.97 183 ALA A CA 1
ATOM 1325 C C . ALA A 1 183 ? 3.424 -16.435 9.952 1.00 52.97 183 ALA A C 1
ATOM 1327 O O . ALA A 1 183 ? 3.302 -17.305 10.814 1.00 52.97 183 ALA A O 1
ATOM 1328 N N . ALA A 1 184 ? 2.541 -16.298 8.962 1.00 48.53 184 ALA A N 1
ATOM 1329 C CA . ALA A 1 184 ? 1.623 -17.388 8.644 1.00 48.53 184 ALA A CA 1
ATOM 1330 C C . ALA A 1 184 ? 2.478 -18.561 8.142 1.00 48.53 184 ALA A C 1
ATOM 1332 O O . ALA A 1 184 ? 2.997 -18.511 7.031 1.00 48.53 184 ALA A O 1
ATOM 1333 N N . ALA A 1 185 ? 2.738 -19.538 9.008 1.00 39.28 185 ALA A N 1
ATOM 1334 C CA . ALA A 1 185 ? 3.520 -20.713 8.668 1.00 39.28 185 ALA A CA 1
ATOM 1335 C C . ALA A 1 185 ? 2.681 -21.621 7.764 1.00 39.28 185 ALA A C 1
ATOM 1337 O O . ALA A 1 185 ? 1.841 -22.369 8.255 1.00 39.28 185 ALA A O 1
ATOM 1338 N N . ASP A 1 186 ? 2.917 -21.548 6.458 1.00 41.19 186 ASP A N 1
ATOM 1339 C CA . ASP A 1 186 ? 2.712 -22.708 5.599 1.00 41.19 186 ASP A CA 1
ATOM 1340 C C . ASP A 1 186 ? 3.964 -23.596 5.734 1.00 41.19 186 ASP A C 1
ATOM 1342 O O . ASP A 1 186 ? 5.089 -23.080 5.766 1.00 41.19 186 ASP A O 1
ATOM 1346 N N . ASP A 1 187 ? 3.772 -24.918 5.836 1.00 42.34 187 ASP A N 1
ATOM 1347 C CA . ASP A 1 187 ? 4.806 -25.958 6.053 1.00 42.34 187 ASP A CA 1
ATOM 1348 C C . ASP A 1 187 ? 5.969 -25.927 5.029 1.00 42.34 187 ASP A C 1
ATOM 1350 O O . ASP A 1 187 ? 6.998 -26.573 5.223 1.00 42.34 187 ASP A O 1
ATOM 1354 N N . ASP A 1 188 ? 5.851 -25.120 3.972 1.00 44.94 188 ASP A N 1
ATOM 1355 C CA . ASP A 1 188 ? 6.821 -24.976 2.883 1.00 44.94 188 ASP A CA 1
ATOM 1356 C C . ASP A 1 188 ? 7.757 -23.751 3.024 1.00 44.94 188 ASP A C 1
ATOM 1358 O O . ASP A 1 188 ? 8.511 -23.421 2.107 1.00 44.94 188 ASP A O 1
ATOM 1362 N N . GLY A 1 189 ? 7.750 -23.057 4.171 1.00 37.72 189 GLY A N 1
ATOM 1363 C CA . GLY A 1 189 ? 8.718 -21.987 4.467 1.00 37.72 189 GLY A CA 1
ATOM 1364 C C . GLY A 1 189 ? 8.396 -20.621 3.849 1.00 37.72 189 GLY A C 1
ATOM 1365 O O . GLY A 1 189 ? 9.256 -19.738 3.797 1.00 37.72 189 GLY A O 1
ATOM 1366 N N . GLU A 1 190 ? 7.156 -20.399 3.415 1.00 44.25 190 GLU A N 1
ATOM 1367 C CA . GLU A 1 190 ? 6.728 -19.151 2.780 1.00 44.25 190 GLU A CA 1
ATOM 1368 C C . GLU A 1 190 ? 5.830 -18.294 3.679 1.00 44.25 190 GLU A C 1
ATOM 1370 O O . GLU A 1 190 ? 4.681 -17.997 3.367 1.00 44.25 190 GLU A O 1
ATOM 1375 N N . GLY A 1 191 ? 6.391 -17.835 4.797 1.00 39.03 191 GLY A N 1
ATOM 1376 C CA . GLY A 1 191 ? 5.686 -16.958 5.727 1.00 39.03 191 GLY A CA 1
ATOM 1377 C C . GLY A 1 191 ? 5.243 -15.636 5.095 1.00 39.03 191 GLY A C 1
ATOM 1378 O O . GLY A 1 191 ? 6.074 -14.829 4.679 1.00 39.03 191 GLY A O 1
ATOM 1379 N N . CYS A 1 192 ? 3.939 -15.366 5.068 1.00 42.22 192 CYS A N 1
ATOM 1380 C CA . CYS A 1 192 ? 3.434 -14.006 4.908 1.00 42.22 192 CYS A CA 1
ATOM 1381 C C . CYS A 1 192 ? 3.504 -13.308 6.265 1.00 42.22 192 CYS A C 1
ATOM 1383 O O . CYS A 1 192 ? 2.948 -13.817 7.240 1.00 42.22 192 CYS A O 1
ATOM 1385 N N . LEU A 1 193 ? 4.176 -12.158 6.334 1.00 46.66 193 LEU A N 1
ATOM 1386 C CA . LEU A 1 193 ? 4.124 -11.341 7.537 1.00 46.66 193 LEU A CA 1
ATOM 1387 C C . LEU A 1 193 ? 2.844 -10.509 7.529 1.00 46.66 193 LEU A C 1
ATOM 1389 O O . LEU A 1 193 ? 2.536 -9.852 6.536 1.00 46.66 193 LEU A O 1
ATOM 1393 N N . VAL A 1 194 ? 2.153 -10.511 8.660 1.00 49.91 194 VAL A N 1
ATOM 1394 C CA . VAL A 1 194 ? 1.221 -9.460 9.054 1.00 49.91 194 VAL A CA 1
ATOM 1395 C C . VAL A 1 194 ? 1.976 -8.558 10.026 1.00 49.91 194 VAL A C 1
ATOM 1397 O O . VAL A 1 194 ? 2.255 -8.985 11.143 1.00 49.91 194 VAL A O 1
ATOM 1400 N N . ALA A 1 195 ? 2.376 -7.354 9.610 1.00 47.31 195 ALA A N 1
ATOM 1401 C CA . ALA A 1 195 ? 2.926 -6.386 10.562 1.00 47.31 195 ALA A CA 1
ATOM 1402 C C . ALA A 1 195 ? 1.800 -5.897 11.488 1.00 47.31 195 ALA A C 1
ATOM 1404 O O . ALA A 1 195 ? 0.832 -5.323 10.993 1.00 47.31 195 ALA A O 1
ATOM 1405 N N . ASP A 1 196 ? 1.927 -6.188 12.785 1.00 50.69 196 ASP A N 1
ATOM 1406 C CA . ASP A 1 196 ? 0.999 -5.803 13.853 1.00 50.69 196 ASP A CA 1
ATOM 1407 C C . ASP A 1 196 ? 1.359 -4.418 14.431 1.00 50.69 196 ASP A C 1
ATOM 1409 O O . ASP A 1 196 ? 2.381 -3.827 14.077 1.00 50.69 196 ASP A O 1
ATOM 1413 N N . THR A 1 197 ? 0.457 -3.894 15.263 1.00 44.97 197 THR A N 1
ATOM 1414 C CA . THR A 1 197 ? 0.383 -2.549 15.854 1.00 44.97 197 THR A CA 1
ATOM 1415 C C . THR A 1 197 ? 1.708 -1.837 16.102 1.00 44.97 197 THR A C 1
ATOM 1417 O O . THR A 1 197 ? 2.611 -2.354 16.753 1.00 44.97 197 THR A O 1
ATOM 1420 N N . ILE A 1 198 ? 1.763 -0.562 15.708 1.00 50.03 198 ILE A N 1
ATOM 1421 C CA . ILE A 1 198 ? 2.762 0.336 16.270 1.00 50.03 198 ILE A CA 1
ATOM 1422 C C . ILE A 1 198 ? 2.301 0.700 17.681 1.00 50.03 198 ILE A C 1
ATOM 1424 O O . ILE A 1 198 ? 1.354 1.468 17.847 1.00 50.03 198 ILE A O 1
ATOM 1428 N N . ASP A 1 199 ? 2.922 0.105 18.696 1.00 43.38 199 ASP A N 1
ATOM 1429 C CA . ASP A 1 199 ? 2.667 0.468 20.089 1.00 43.38 199 ASP A CA 1
ATOM 1430 C C . ASP A 1 199 ? 3.194 1.891 20.330 1.00 43.38 199 ASP A C 1
ATOM 1432 O O . ASP A 1 199 ? 4.388 2.109 20.538 1.00 43.38 199 ASP A O 1
ATOM 1436 N N . GLY A 1 200 ? 2.296 2.878 20.307 1.00 42.84 200 GLY A N 1
ATOM 1437 C CA . GLY A 1 200 ? 2.587 4.293 20.585 1.00 42.84 200 GLY A CA 1
ATOM 1438 C C . GLY A 1 200 ? 2.920 4.588 22.054 1.00 42.84 200 GLY A C 1
ATOM 1439 O O . GLY A 1 200 ? 2.615 5.672 22.541 1.00 42.84 200 GLY A O 1
ATOM 1440 N N . A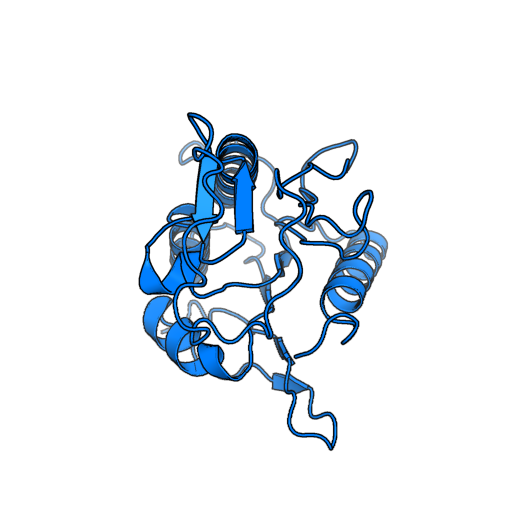SN A 1 201 ? 3.475 3.613 22.780 1.00 37.59 201 ASN A N 1
ATOM 1441 C CA . ASN A 1 201 ? 3.644 3.636 24.233 1.00 37.59 201 ASN A CA 1
ATOM 1442 C C . ASN A 1 201 ? 5.071 3.254 24.678 1.00 37.59 201 ASN A C 1
ATOM 1444 O O . ASN A 1 201 ? 5.251 2.582 25.698 1.00 37.59 201 ASN A O 1
ATOM 1448 N N . ARG A 1 202 ? 6.089 3.674 23.917 1.00 39.75 202 ARG A N 1
ATOM 1449 C CA . ARG A 1 202 ? 7.479 3.734 24.400 1.00 39.75 202 ARG A CA 1
ATOM 1450 C C . ARG A 1 202 ? 7.908 5.162 24.684 1.00 39.75 202 ARG A C 1
ATOM 1452 O O . ARG A 1 202 ? 7.629 6.031 23.833 1.00 39.75 202 ARG A O 1
#

Secondary structure (DSSP, 8-state):
--TTSSHHHHHHHHHHHHHHTT--EEEEE--S--GGG--EEEESSSSS-PEEE-B-S------S-TTS------S-PPPTTEEEETTEEEEHHHHHHHHHHHHHHT--TTS-SSPPPSEEEEEEE-HHHHHHS-TTTTHHHHHHHHHHTTTT-SSPPEEEEEE-GGGHHHHHHHHT--S--EEE--TTS-PEEE--------

Radius of gyration: 16.88 Å; chains: 1; bounding box: 40×47×51 Å

Organism: Polarella glacialis (NCBI:txid89957)

Foldseek 3Di:
DDPPPCPLVVVVVVLVVCVVVVFFEFAKGFDADDDLRAIWIFTRVDVPRDTHRFWDDNQDDDVQPLPPDQPPPPPPDQDVQWDDRRSTITRNVRLVVRLVRLQLLLPDPVNPGDQHGQEYEYEEDGCCCQVVLDRNPPSVLVNLVCLLQVSSDPPRYWYFYWYWPVCLVSVCVSNVAPSPWDFPDDVVPGGTTGRTGNPNPD